Protein AF-A0A7S0AM62-F1 (afdb_monomer_lite)

pLDDT: mean 78.31, std 20.04, range [37.0, 98.38]

Radius of gyration: 27.44 Å; chains: 1; bounding box: 80×74×78 Å

Secondary structure (DSSP, 8-state):
-----------------------HHHHHHHHHHHHHHHHHHHHHHHTT-HHHHHHHHHHHHHHHHHHHHHHHHHHHH-TT-GGGSPPTT-EE--SS--SSPEEP-S--SS-HHHHHHHHHHHHHHHHHHHHHHHH---TT--S-----HHHHHHHHHHHHHHHHHHHHHHHHTSTT-GGGSPEETTEEPP-S-HHHHHHHHHHHHHHHHHHHHHHTTS--HHHHHHHHHHHHHHHHHHHHHHHHTT-------------------PPPP-------------SSHHHHHHHHHHHHHTS--

Sequence (301 aa):
GISAASPGSPFLGAMGEKPEASAIPANLMRTMPYTAYVAVGSYAVIFWSSGAAWLELGLLLGEVLNAGAKFVLKKLVGPKADLLRRPEGAADSGIYPQHYPRASTSSGMPSGHSQTSGFLATVLTCTMLRQQDGEVQWQGCSSGVGSCPETYAATIVPLCYIWLLAMLVMASRTRFAGFLAVRVDGRAVAHHTVLQVFAGAALGCQLGIASAKWYFGGKWLPWLGLASGTVALMALLSALEVRCRGYPVDSDGSSDRDLDSASDKSPPEAGGSAASTDVGASFGSEIELQTRRAWDANSLE

Foldseek 3Di:
DDDDDDDDDPDDPDPPVPLPPQPPLLLCLLQVLVVLLVVLVVCCVVVVDPVSVLLNVLSVVLVVVQVVLQVVLCVLQNPPQPQQAWPPPQFQCDNGGDSDTHRDPGTLAQPSLLLSLLLVLQLVLLVLVVCCVPPVVPPPPPDDDDPPVVVVCVNVVVSCVSVVSSVLSLCCQAPNNVSSFGDDPNDGHRNHYNVSSVLSNLLSNLSNQLSNCVVVVHDNVVSVVVSVVSSVVSSVVSNVSVVVVPPPPPPDDDDPPDPPDDPDDDDDDDDDDDDDDDPDDDPPVVVVVVVVVVVVVVVPD

Structure (mmCIF, N/CA/C/O backbone):
data_AF-A0A7S0AM62-F1
#
_entry.id   AF-A0A7S0AM62-F1
#
loop_
_atom_site.group_PDB
_atom_site.id
_atom_site.type_symbol
_atom_site.label_atom_id
_atom_site.label_alt_id
_atom_site.label_comp_id
_atom_site.label_asym_id
_atom_site.label_entity_id
_atom_site.label_seq_id
_atom_site.pdbx_PDB_ins_code
_atom_site.Cartn_x
_atom_site.Cartn_y
_atom_site.Cartn_z
_atom_site.occupancy
_atom_site.B_iso_or_equiv
_atom_site.auth_seq_id
_atom_site.auth_comp_id
_atom_site.auth_asym_id
_atom_site.auth_atom_id
_atom_site.pdbx_PDB_model_num
ATOM 1 N N . GLY A 1 1 ? 58.842 -39.577 -30.559 1.00 50.09 1 GLY A N 1
ATOM 2 C CA . GLY A 1 1 ? 57.607 -38.775 -30.603 1.00 50.09 1 GLY A CA 1
ATOM 3 C C . GLY A 1 1 ? 57.196 -38.494 -29.182 1.00 50.09 1 GLY A C 1
ATOM 4 O O . GLY A 1 1 ? 56.967 -39.442 -28.447 1.00 50.09 1 GLY A O 1
ATOM 5 N N . ILE A 1 2 ? 57.241 -37.229 -28.774 1.00 43.91 2 ILE A N 1
ATOM 6 C CA . ILE A 1 2 ? 56.997 -36.794 -27.396 1.00 43.91 2 ILE A CA 1
ATOM 7 C C . ILE A 1 2 ? 55.486 -36.631 -27.214 1.00 43.91 2 ILE A C 1
ATOM 9 O O . ILE A 1 2 ? 54.842 -35.926 -27.986 1.00 43.91 2 ILE A O 1
ATOM 13 N N . SER A 1 3 ? 54.939 -37.332 -26.222 1.00 50.12 3 SER A N 1
ATOM 14 C CA . SER A 1 3 ? 53.528 -37.296 -25.843 1.00 50.12 3 SER A CA 1
ATOM 15 C C . SER A 1 3 ? 53.196 -35.939 -25.218 1.00 50.12 3 SER A C 1
ATOM 17 O O . SER A 1 3 ? 53.758 -35.584 -24.183 1.00 50.12 3 SER A O 1
ATOM 19 N N . ALA A 1 4 ? 52.304 -35.175 -25.850 1.00 55.78 4 ALA A N 1
ATOM 20 C CA . ALA A 1 4 ? 51.843 -33.888 -25.343 1.00 55.78 4 ALA A CA 1
ATOM 21 C C . ALA A 1 4 ? 50.779 -34.107 -24.257 1.00 55.78 4 ALA A C 1
ATOM 23 O O . ALA A 1 4 ? 49.667 -34.555 -24.534 1.00 55.78 4 ALA A O 1
ATOM 24 N N . ALA A 1 5 ? 51.143 -33.803 -23.012 1.00 50.19 5 ALA A N 1
ATOM 25 C CA . ALA A 1 5 ? 50.216 -33.710 -21.893 1.00 50.19 5 ALA A CA 1
ATOM 26 C C . ALA A 1 5 ? 49.345 -32.451 -22.049 1.00 50.19 5 ALA A C 1
ATOM 28 O O . ALA A 1 5 ? 49.863 -31.356 -22.262 1.00 50.19 5 ALA A O 1
ATOM 29 N N . SER A 1 6 ? 48.026 -32.616 -21.934 1.00 54.19 6 SER A N 1
ATOM 30 C CA . SER A 1 6 ? 47.054 -31.522 -21.843 1.00 54.19 6 SER A CA 1
ATOM 31 C C . SER A 1 6 ? 47.119 -30.896 -20.442 1.00 54.19 6 SER A C 1
ATOM 33 O O . SER A 1 6 ? 46.869 -31.609 -19.466 1.00 54.19 6 SER A O 1
ATOM 35 N N . PRO A 1 7 ? 47.441 -29.597 -20.289 1.00 54.03 7 PRO A N 1
ATOM 36 C CA . PRO A 1 7 ? 47.365 -28.933 -19.002 1.00 54.03 7 PRO A CA 1
ATOM 37 C C . PRO A 1 7 ? 45.995 -28.267 -18.825 1.00 54.03 7 PRO A C 1
ATOM 39 O O . PRO A 1 7 ? 45.700 -27.243 -19.432 1.00 54.03 7 PRO A O 1
ATOM 42 N N . GLY A 1 8 ? 45.200 -28.872 -17.941 1.00 47.22 8 GLY A N 1
ATOM 43 C CA . GLY A 1 8 ? 44.464 -28.184 -16.878 1.00 47.22 8 GLY A CA 1
ATOM 44 C C . GLY A 1 8 ? 43.310 -27.270 -17.282 1.00 47.22 8 GLY A C 1
ATOM 45 O O . GLY A 1 8 ? 43.499 -26.081 -17.514 1.00 47.22 8 GLY A O 1
ATOM 46 N N . SER A 1 9 ? 42.081 -27.784 -17.184 1.00 49.38 9 SER A N 1
ATOM 47 C CA . SER A 1 9 ? 40.922 -26.926 -16.929 1.00 49.38 9 SER A CA 1
ATOM 48 C C . SER A 1 9 ? 40.995 -26.371 -15.498 1.00 49.38 9 SER A C 1
ATOM 50 O O . SER A 1 9 ? 40.985 -27.174 -14.559 1.00 49.38 9 SER A O 1
ATOM 52 N N . PRO A 1 10 ? 40.982 -25.048 -15.269 1.00 49.81 10 PRO A N 1
ATOM 53 C CA . PRO A 1 10 ? 40.654 -24.506 -13.964 1.00 49.81 10 PRO A CA 1
ATOM 54 C C . PRO A 1 10 ? 39.125 -24.425 -13.874 1.00 49.81 10 PRO A C 1
ATOM 56 O O . PRO A 1 10 ? 38.530 -23.363 -14.029 1.00 49.81 10 PRO A O 1
ATOM 59 N N . PHE A 1 11 ? 38.469 -25.569 -13.693 1.00 54.16 11 PHE A N 1
ATOM 60 C CA . PHE A 1 11 ? 37.059 -25.618 -13.313 1.00 54.16 11 PHE A CA 1
ATOM 61 C C . PHE A 1 11 ? 37.014 -26.011 -11.837 1.00 54.16 11 PHE A C 1
ATOM 63 O O . PHE A 1 11 ? 37.683 -26.967 -11.460 1.00 54.16 11 PHE A O 1
ATOM 70 N N . LEU A 1 12 ? 36.235 -25.272 -11.038 1.00 46.44 12 LEU A N 1
ATOM 71 C CA . LEU A 1 12 ? 36.129 -25.299 -9.564 1.00 46.44 12 LEU A CA 1
ATOM 72 C C . LEU A 1 12 ? 36.898 -24.188 -8.829 1.00 46.44 12 LEU A C 1
ATOM 74 O O . LEU A 1 12 ? 37.490 -24.397 -7.772 1.00 46.44 12 LEU A O 1
ATOM 78 N N . GLY A 1 13 ? 36.779 -22.954 -9.326 1.00 45.03 13 GLY A N 1
ATOM 79 C CA . GLY A 1 13 ? 36.691 -21.820 -8.409 1.00 45.03 13 GLY A CA 1
ATOM 80 C C . GLY A 1 13 ? 35.430 -21.996 -7.565 1.00 45.03 13 GLY A C 1
ATOM 81 O O . GLY A 1 13 ? 34.321 -21.963 -8.092 1.00 45.03 13 GLY A O 1
ATOM 82 N N . ALA A 1 14 ? 35.613 -22.267 -6.277 1.00 48.97 14 ALA A N 1
ATOM 83 C CA . ALA A 1 14 ? 34.552 -22.409 -5.297 1.00 48.97 14 ALA A CA 1
ATOM 84 C C . ALA A 1 14 ? 33.640 -21.168 -5.305 1.00 48.97 14 ALA A C 1
ATOM 86 O O . ALA A 1 14 ? 33.949 -20.160 -4.674 1.00 48.97 14 ALA A O 1
ATOM 87 N N . MET A 1 15 ? 32.491 -21.257 -5.982 1.00 43.00 15 MET A N 1
ATOM 88 C CA . MET A 1 15 ? 31.354 -20.361 -5.763 1.00 43.00 15 MET A CA 1
ATOM 89 C C . MET A 1 15 ? 30.676 -20.741 -4.445 1.00 43.00 15 MET A C 1
ATOM 91 O O . MET A 1 15 ? 29.525 -21.160 -4.396 1.00 43.00 15 MET A O 1
ATOM 95 N N . GLY A 1 16 ? 31.419 -20.602 -3.348 1.00 42.75 16 GLY A N 1
ATOM 96 C CA . GLY A 1 16 ? 30.830 -20.411 -2.034 1.00 42.75 16 GLY A CA 1
ATOM 97 C C . GLY A 1 16 ? 30.312 -18.982 -1.946 1.00 42.75 16 GLY A C 1
ATOM 98 O O . GLY A 1 16 ? 30.799 -18.209 -1.121 1.00 42.75 16 GLY A O 1
ATOM 99 N N . GLU A 1 17 ? 29.379 -18.603 -2.824 1.00 47.31 17 GLU A N 1
ATOM 100 C CA . GLU A 1 17 ? 28.569 -17.415 -2.593 1.00 47.31 17 GLU A CA 1
ATOM 101 C C . GLU A 1 17 ? 27.796 -17.694 -1.313 1.00 47.31 17 GLU A C 1
ATOM 103 O O . GLU A 1 17 ? 26.851 -18.485 -1.276 1.00 47.31 17 GLU A O 1
ATOM 108 N N . LYS A 1 18 ? 28.279 -17.104 -0.216 1.00 51.06 18 LYS A N 1
ATOM 109 C CA . LYS A 1 18 ? 27.512 -17.043 1.018 1.00 51.06 18 LYS A CA 1
ATOM 110 C C . LYS A 1 18 ? 26.157 -16.472 0.616 1.00 51.06 18 LYS A C 1
ATOM 112 O O . LYS A 1 18 ? 26.153 -15.379 0.048 1.00 51.06 18 LYS A O 1
ATOM 117 N N . PRO A 1 19 ? 25.039 -17.165 0.888 1.00 50.09 19 PRO A N 1
ATOM 118 C CA . PRO A 1 19 ? 23.743 -16.544 0.725 1.00 50.09 19 PRO A CA 1
ATOM 119 C C . PRO A 1 19 ? 23.787 -15.300 1.602 1.00 50.09 19 PRO A C 1
ATOM 121 O O . PRO A 1 19 ? 23.882 -15.405 2.828 1.00 50.09 19 PRO A O 1
ATOM 124 N N . GLU A 1 20 ? 23.839 -14.125 0.977 1.00 54.78 20 GLU A N 1
ATOM 125 C CA . GLU A 1 20 ? 23.710 -12.870 1.691 1.00 54.78 20 GLU A CA 1
ATOM 126 C C . GLU A 1 20 ? 22.279 -12.858 2.205 1.00 54.78 20 GLU A C 1
ATOM 128 O O . GLU A 1 20 ? 21.351 -12.425 1.525 1.00 54.78 20 GLU A O 1
ATOM 133 N N . ALA A 1 21 ? 22.089 -13.440 3.390 1.00 57.81 21 ALA A N 1
ATOM 134 C CA . ALA A 1 21 ? 20.849 -13.361 4.121 1.00 57.81 21 ALA A CA 1
ATOM 135 C C . ALA A 1 21 ? 20.524 -11.873 4.209 1.00 57.81 21 ALA A C 1
ATOM 137 O O . ALA A 1 21 ? 21.209 -11.110 4.897 1.00 57.81 21 ALA A O 1
ATOM 138 N N . SER A 1 22 ? 19.521 -11.450 3.443 1.00 62.22 22 SER A N 1
ATOM 139 C CA . SER A 1 22 ? 18.992 -10.101 3.521 1.00 62.22 22 SER A CA 1
ATOM 140 C C . SER A 1 22 ? 18.749 -9.792 4.992 1.00 62.22 22 SER A C 1
ATOM 142 O O . SER A 1 22 ? 18.186 -10.613 5.723 1.00 62.22 22 SER A O 1
ATOM 144 N N . ALA A 1 23 ? 19.237 -8.636 5.445 1.00 76.62 23 ALA A N 1
ATOM 145 C CA . ALA A 1 23 ? 19.170 -8.273 6.852 1.00 76.62 23 ALA A CA 1
ATOM 146 C C . ALA A 1 23 ? 17.723 -8.414 7.360 1.00 76.62 23 ALA A C 1
ATOM 148 O O . ALA A 1 23 ? 16.780 -8.047 6.655 1.00 76.62 23 ALA A O 1
ATOM 149 N N . ILE A 1 24 ? 17.546 -8.927 8.584 1.00 85.25 24 ILE A N 1
ATOM 150 C CA . ILE A 1 24 ? 16.229 -9.156 9.212 1.00 85.25 24 ILE A CA 1
ATOM 151 C C . ILE A 1 24 ? 15.257 -7.973 8.998 1.00 85.25 24 ILE A C 1
ATOM 153 O O . ILE A 1 24 ? 14.115 -8.226 8.607 1.00 85.25 24 ILE A O 1
ATOM 157 N N . PRO A 1 25 ? 15.675 -6.692 9.140 1.00 88.81 25 PRO A N 1
ATOM 158 C CA . PRO A 1 25 ? 14.794 -5.549 8.891 1.00 88.81 25 PRO A CA 1
ATOM 159 C C . PRO A 1 25 ? 14.234 -5.471 7.462 1.00 88.81 25 PRO A C 1
ATOM 161 O O . PRO A 1 25 ? 13.063 -5.142 7.282 1.00 88.81 25 PRO A O 1
ATOM 164 N N . ALA A 1 26 ? 15.036 -5.799 6.445 1.00 86.50 26 ALA A N 1
ATOM 165 C CA . ALA A 1 26 ? 14.605 -5.783 5.048 1.00 86.50 26 ALA A CA 1
ATOM 166 C C . ALA A 1 26 ? 13.556 -6.870 4.774 1.00 86.50 26 ALA A C 1
ATOM 168 O O . ALA A 1 26 ? 12.553 -6.616 4.105 1.00 86.50 26 ALA A O 1
ATOM 169 N N . ASN A 1 27 ? 13.751 -8.066 5.340 1.00 86.88 27 ASN A N 1
ATOM 170 C CA . ASN A 1 27 ? 12.771 -9.147 5.235 1.00 86.88 27 ASN A CA 1
ATOM 171 C C . ASN A 1 27 ? 11.468 -8.786 5.947 1.00 86.88 27 ASN A C 1
ATOM 173 O O . ASN A 1 27 ? 10.402 -8.963 5.364 1.00 86.88 27 ASN A O 1
ATOM 177 N N . LEU A 1 28 ? 11.555 -8.196 7.142 1.00 89.94 28 LEU A N 1
ATOM 178 C CA . LEU A 1 28 ? 10.386 -7.787 7.916 1.00 89.94 28 LEU A CA 1
ATOM 179 C C . LEU A 1 28 ? 9.550 -6.740 7.168 1.00 89.94 28 LEU A C 1
ATOM 181 O O . LEU A 1 28 ? 8.346 -6.926 7.008 1.00 89.94 28 LEU A O 1
ATOM 185 N N . MET A 1 29 ? 10.169 -5.676 6.641 1.00 92.19 29 MET A N 1
ATOM 186 C CA . MET A 1 29 ? 9.442 -4.654 5.867 1.00 92.19 29 MET A CA 1
ATOM 187 C C . MET A 1 29 ? 8.794 -5.227 4.606 1.00 92.19 29 MET A C 1
ATOM 189 O O . MET A 1 29 ? 7.703 -4.821 4.204 1.00 92.19 29 MET A O 1
ATOM 193 N N . ARG A 1 30 ? 9.463 -6.188 3.974 1.00 86.38 30 ARG A N 1
ATOM 194 C CA . ARG A 1 30 ? 8.991 -6.810 2.746 1.00 86.38 30 ARG A CA 1
ATOM 195 C C . ARG A 1 30 ? 7.799 -7.739 2.965 1.00 86.38 30 ARG A C 1
ATOM 197 O O . ARG A 1 30 ? 6.906 -7.759 2.114 1.00 86.38 30 ARG A O 1
ATOM 204 N N . THR A 1 31 ? 7.777 -8.492 4.060 1.00 90.81 31 THR A N 1
ATOM 205 C CA . THR A 1 31 ? 6.682 -9.420 4.373 1.00 90.81 31 THR A CA 1
ATOM 206 C C . THR A 1 31 ? 5.523 -8.743 5.094 1.00 90.81 31 THR A C 1
ATOM 208 O O . THR A 1 31 ? 4.423 -9.284 5.069 1.00 90.81 31 THR A O 1
ATOM 211 N N . MET A 1 32 ? 5.729 -7.562 5.690 1.00 92.44 32 MET A N 1
ATOM 212 C CA . MET A 1 32 ? 4.752 -6.910 6.571 1.00 92.44 32 MET A CA 1
ATOM 213 C C . MET A 1 32 ? 3.330 -6.800 5.992 1.00 92.44 32 MET A C 1
ATOM 215 O O . MET A 1 32 ? 2.404 -7.170 6.712 1.00 92.44 32 MET A O 1
ATOM 219 N N . PRO A 1 33 ? 3.100 -6.375 4.730 1.00 91.31 33 PRO A N 1
ATOM 220 C CA . PRO A 1 33 ? 1.740 -6.350 4.190 1.00 91.31 33 PRO A CA 1
ATOM 221 C C . PRO A 1 33 ? 1.074 -7.727 4.201 1.00 91.31 33 PRO A C 1
ATOM 223 O O . PRO A 1 33 ? -0.072 -7.837 4.605 1.00 91.31 33 PRO A O 1
ATOM 226 N N . TYR A 1 34 ? 1.809 -8.782 3.843 1.00 89.88 34 TYR A N 1
ATOM 227 C CA . TYR A 1 34 ? 1.321 -10.166 3.821 1.00 89.88 34 TYR A CA 1
ATOM 228 C C . TYR A 1 34 ? 1.075 -10.719 5.221 1.00 89.88 34 TYR A C 1
ATOM 230 O O . TYR A 1 34 ? 0.0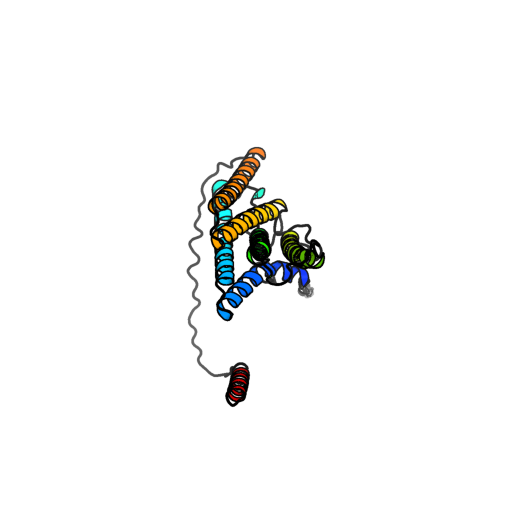77 -11.394 5.459 1.00 89.88 34 TYR A O 1
ATOM 238 N N . THR A 1 35 ? 1.948 -10.374 6.168 1.00 93.31 35 THR A N 1
ATOM 239 C CA . THR A 1 35 ? 1.729 -10.662 7.585 1.00 93.31 35 THR A CA 1
ATOM 240 C C . THR A 1 35 ? 0.439 -10.013 8.081 1.00 93.31 35 THR A C 1
ATOM 242 O O . THR A 1 35 ? -0.263 -10.633 8.871 1.00 93.31 35 THR A O 1
ATOM 245 N N . ALA A 1 36 ? 0.083 -8.820 7.590 1.00 93.88 36 ALA A N 1
ATOM 246 C CA . ALA A 1 36 ? -1.173 -8.174 7.952 1.00 93.88 36 ALA A CA 1
ATOM 247 C C . ALA A 1 36 ? -2.403 -8.959 7.463 1.00 93.88 36 ALA A C 1
ATOM 249 O O . ALA A 1 36 ? -3.291 -9.174 8.277 1.00 93.88 36 ALA A O 1
ATOM 250 N N . TYR A 1 37 ? -2.437 -9.454 6.216 1.00 93.88 37 TYR A N 1
ATOM 251 C CA . TYR A 1 37 ? -3.538 -10.319 5.738 1.00 93.88 37 TYR A CA 1
ATOM 252 C C . TYR A 1 37 ? -3.715 -11.547 6.642 1.00 93.88 37 TYR A C 1
ATOM 254 O O . TYR A 1 37 ? -4.783 -11.805 7.189 1.00 93.88 37 TYR A O 1
ATOM 262 N N . VAL A 1 38 ? -2.629 -12.289 6.879 1.00 96.00 38 VAL A N 1
ATOM 263 C CA . VAL A 1 38 ? -2.703 -13.515 7.687 1.00 96.00 38 VAL A CA 1
ATOM 264 C C . VAL A 1 38 ? -3.116 -13.200 9.126 1.00 96.00 38 VAL A C 1
ATOM 266 O O . VAL A 1 38 ? -3.949 -13.910 9.687 1.00 96.00 38 VAL A O 1
ATOM 269 N N . ALA A 1 39 ? -2.572 -12.139 9.726 1.00 96.50 39 ALA A N 1
ATOM 270 C CA . ALA A 1 39 ? -2.888 -11.755 11.097 1.00 96.50 39 ALA A CA 1
ATOM 271 C C . ALA A 1 39 ? -4.340 -11.280 11.248 1.00 96.50 39 ALA A C 1
ATOM 273 O O . ALA A 1 39 ? -5.025 -11.727 12.166 1.00 96.50 39 ALA A O 1
ATOM 274 N N . VAL A 1 40 ? -4.821 -10.412 10.353 1.00 96.81 40 VAL A N 1
ATOM 275 C CA . VAL A 1 40 ? -6.188 -9.874 10.397 1.00 96.81 40 VAL A CA 1
ATOM 276 C C . VAL A 1 40 ? -7.207 -10.979 10.125 1.00 96.81 40 VAL A C 1
ATOM 278 O O . VAL A 1 40 ? -8.145 -11.129 10.908 1.00 96.81 40 VAL A O 1
ATOM 281 N N . GLY A 1 41 ? -6.995 -11.805 9.097 1.00 97.25 41 GLY A N 1
ATOM 282 C CA . GLY A 1 41 ? -7.852 -12.953 8.804 1.00 97.25 41 GLY A CA 1
ATOM 283 C C . GLY A 1 41 ? -7.894 -13.973 9.946 1.00 97.25 41 GLY A C 1
ATOM 284 O O . GLY A 1 41 ? -8.974 -14.376 10.378 1.00 97.25 41 GLY A O 1
ATOM 285 N N . SER A 1 42 ? -6.735 -14.337 10.508 1.00 97.81 42 SER A N 1
ATOM 286 C CA . SER A 1 42 ? -6.677 -15.260 11.653 1.00 97.81 42 SER A CA 1
ATOM 287 C C . SER A 1 42 ? -7.387 -14.682 12.876 1.00 97.81 42 SER A C 1
ATOM 289 O O . SER A 1 42 ? -8.152 -15.385 13.532 1.00 97.81 42 SER A O 1
ATOM 291 N N . TYR A 1 43 ? -7.187 -13.392 13.162 1.00 97.50 43 TYR A N 1
ATOM 292 C CA . TYR A 1 43 ? -7.862 -12.708 14.262 1.00 97.50 43 TYR A CA 1
ATOM 293 C C . TYR A 1 43 ? -9.384 -12.684 14.068 1.00 97.50 43 TYR A C 1
ATOM 295 O O . TYR A 1 43 ? -10.130 -12.953 15.009 1.00 97.50 43 TYR A O 1
ATOM 303 N N . ALA A 1 44 ? -9.856 -12.411 12.848 1.00 97.56 44 ALA A N 1
ATOM 304 C CA . ALA A 1 44 ? -11.277 -12.412 12.519 1.00 97.56 44 ALA A CA 1
ATOM 305 C C . ALA A 1 44 ? -11.936 -13.769 12.799 1.00 97.56 44 ALA A C 1
ATOM 307 O O . ALA A 1 44 ? -13.020 -13.805 13.377 1.00 97.56 44 ALA A O 1
ATOM 308 N N . VAL A 1 45 ? -11.269 -14.869 12.434 1.00 97.81 45 VAL A N 1
ATOM 309 C CA . VAL A 1 45 ? -11.779 -16.233 12.633 1.00 97.81 45 VAL A CA 1
ATOM 310 C C . VAL A 1 45 ? -11.713 -16.651 14.102 1.00 97.81 45 VAL A C 1
ATOM 312 O O . VAL A 1 45 ? -12.716 -17.107 14.644 1.00 97.81 45 VAL A O 1
ATOM 315 N N . ILE A 1 46 ? -10.561 -16.475 14.759 1.00 98.06 46 ILE A N 1
ATOM 316 C CA . ILE A 1 46 ? -10.336 -16.945 16.138 1.00 98.06 46 ILE A CA 1
ATOM 317 C C . ILE A 1 46 ? -11.226 -16.196 17.135 1.00 98.06 46 ILE A C 1
ATOM 319 O O . ILE A 1 46 ? -11.796 -16.814 18.030 1.00 98.06 46 ILE A O 1
ATOM 323 N N . PHE A 1 47 ? -11.361 -14.876 16.981 1.00 97.50 47 PHE A N 1
ATOM 324 C CA . PHE A 1 47 ? -12.110 -14.029 17.916 1.00 97.50 47 PHE A CA 1
ATOM 325 C C . PHE A 1 47 ? -13.507 -13.651 17.415 1.00 97.50 47 PHE A C 1
ATOM 327 O O . PHE A 1 47 ? -14.165 -12.816 18.032 1.00 97.50 47 PHE A O 1
ATOM 334 N N . TRP A 1 48 ? -13.952 -14.223 16.290 1.00 96.81 48 TRP A N 1
ATOM 335 C CA . TRP A 1 48 ? -15.240 -13.911 15.660 1.00 96.81 48 TRP A CA 1
ATOM 336 C C . TRP A 1 48 ? -15.472 -12.396 15.478 1.00 96.81 48 TRP A C 1
ATOM 338 O O . TRP A 1 48 ? -16.550 -11.852 15.729 1.00 96.81 48 TRP A O 1
ATOM 348 N N . SER A 1 49 ? -14.422 -11.675 15.077 1.00 97.12 49 SER A N 1
ATOM 349 C CA . SER A 1 49 ? -14.444 -10.213 15.006 1.00 97.12 49 SER A CA 1
ATOM 350 C C . SER A 1 49 ? -14.940 -9.732 13.643 1.00 97.12 49 SER A C 1
ATOM 352 O O . SER A 1 49 ? -14.227 -9.810 12.641 1.00 97.12 49 SER A O 1
ATOM 354 N N . SER A 1 50 ? -16.149 -9.164 13.608 1.00 95.94 50 SER A N 1
ATOM 355 C CA . SER A 1 50 ? -16.734 -8.568 12.397 1.00 95.94 50 SER A CA 1
ATOM 356 C C . SER A 1 50 ? -15.910 -7.395 11.852 1.00 95.94 50 SER A C 1
ATOM 358 O O . SER A 1 50 ? -15.766 -7.256 10.639 1.00 95.94 50 SER A O 1
ATOM 360 N N . GLY A 1 51 ? -15.316 -6.583 12.732 1.00 95.44 51 GLY A N 1
ATOM 361 C CA . GLY A 1 51 ? -14.433 -5.482 12.342 1.00 95.44 51 GLY A CA 1
ATOM 362 C C . GLY A 1 51 ? -13.138 -5.967 11.685 1.00 95.44 51 GLY A C 1
ATOM 363 O O . GLY A 1 51 ? -12.706 -5.402 10.681 1.00 95.44 51 GLY A O 1
ATOM 364 N N . ALA A 1 52 ? -12.544 -7.050 12.194 1.00 97.12 52 ALA A N 1
ATOM 365 C CA . ALA A 1 52 ? -11.378 -7.659 11.560 1.00 97.12 52 ALA A CA 1
ATOM 366 C C . ALA A 1 52 ? -11.742 -8.344 10.233 1.00 97.12 52 ALA A C 1
ATOM 368 O O . ALA A 1 52 ? -11.023 -8.174 9.254 1.00 97.12 52 ALA A O 1
ATOM 369 N N . ALA A 1 53 ? 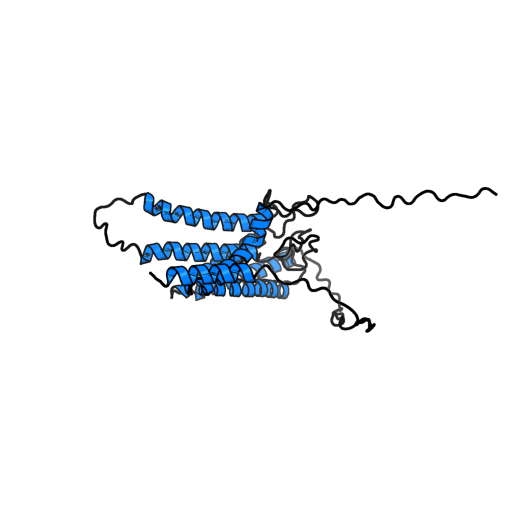-12.887 -9.033 10.157 1.00 97.62 53 ALA A N 1
ATOM 370 C CA . ALA A 1 53 ? -13.379 -9.620 8.907 1.00 97.62 53 ALA A CA 1
ATOM 371 C C . ALA A 1 53 ? -13.610 -8.550 7.826 1.00 97.62 53 ALA A C 1
ATOM 373 O O . ALA A 1 53 ? -13.289 -8.752 6.655 1.00 97.62 53 ALA A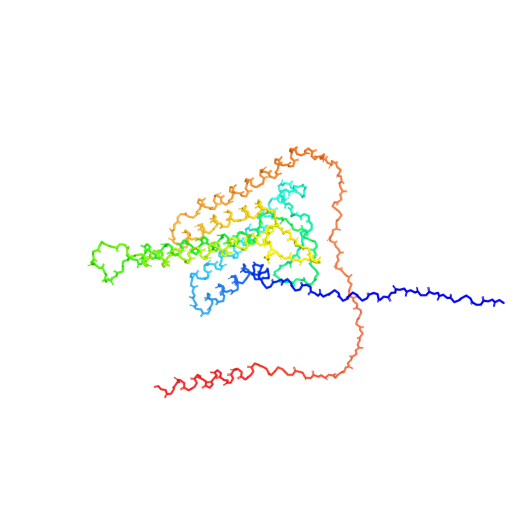 O 1
ATOM 374 N N . TRP A 1 54 ? -14.118 -7.382 8.224 1.00 97.44 54 TRP A N 1
ATOM 375 C CA . TRP A 1 54 ? -14.254 -6.233 7.337 1.00 97.44 54 TRP A CA 1
ATOM 376 C C . TRP A 1 54 ? -12.907 -5.712 6.835 1.00 97.44 54 TRP A C 1
ATOM 378 O O . TRP A 1 54 ? -12.744 -5.434 5.644 1.00 97.44 54 TRP A O 1
ATOM 388 N N . LEU A 1 55 ? -11.937 -5.571 7.741 1.00 97.69 55 LEU A N 1
ATOM 389 C CA . LEU A 1 55 ? -10.592 -5.140 7.385 1.00 97.69 55 LEU A CA 1
ATOM 390 C C . LEU A 1 55 ? -9.938 -6.127 6.407 1.00 97.69 55 LEU A C 1
ATOM 392 O O . LEU A 1 55 ? -9.358 -5.682 5.418 1.00 97.69 55 LEU A O 1
ATOM 396 N N . GLU A 1 56 ? -10.100 -7.434 6.631 1.00 97.88 56 GLU A N 1
ATOM 397 C CA . GLU A 1 56 ? -9.620 -8.492 5.733 1.00 97.88 56 GLU A CA 1
ATOM 398 C C . GLU A 1 56 ? -10.266 -8.400 4.348 1.00 97.88 56 GLU A C 1
ATOM 400 O O . GLU A 1 56 ? -9.571 -8.397 3.332 1.00 97.88 56 GLU A O 1
ATOM 405 N N . LEU A 1 57 ? -11.590 -8.232 4.279 1.00 97.56 57 LEU A N 1
ATOM 406 C CA . LEU A 1 57 ? -12.285 -8.024 3.008 1.00 97.56 57 LEU A CA 1
ATOM 407 C C . LEU A 1 57 ? -11.730 -6.801 2.263 1.00 97.56 57 LEU A C 1
ATOM 409 O O . LEU A 1 57 ? -11.473 -6.864 1.061 1.00 97.56 57 LEU A O 1
ATOM 413 N N . GLY A 1 58 ? -11.520 -5.691 2.972 1.00 97.25 58 GLY A N 1
ATOM 414 C CA . GLY A 1 58 ? -10.943 -4.478 2.400 1.00 97.25 58 GLY A CA 1
ATOM 415 C C . GLY A 1 58 ? -9.517 -4.678 1.878 1.00 97.25 58 GLY A C 1
ATOM 416 O O . GLY A 1 58 ? -9.187 -4.170 0.805 1.00 97.25 58 GLY A O 1
ATOM 417 N N . LEU A 1 59 ? -8.697 -5.453 2.590 1.00 97.00 59 LEU A N 1
ATOM 418 C CA . LEU A 1 59 ? -7.356 -5.843 2.162 1.00 97.00 59 LEU A CA 1
ATOM 419 C C . LEU A 1 59 ? -7.399 -6.662 0.862 1.00 97.00 59 LEU A C 1
ATOM 421 O O . LEU A 1 59 ? -6.733 -6.301 -0.110 1.00 97.00 59 LEU A O 1
ATOM 425 N N . LEU A 1 60 ? -8.228 -7.709 0.805 1.00 97.31 60 LEU A N 1
ATOM 426 C CA . LEU A 1 60 ? -8.376 -8.571 -0.376 1.00 97.31 60 LEU A CA 1
ATOM 427 C C . LEU A 1 60 ? -8.886 -7.794 -1.597 1.00 97.31 60 LEU A C 1
ATOM 429 O O . LEU A 1 60 ? -8.337 -7.919 -2.694 1.00 97.31 60 LEU A O 1
ATOM 433 N N . LEU A 1 61 ? -9.898 -6.941 -1.414 1.00 96.25 61 LEU A N 1
ATOM 434 C CA . LEU A 1 61 ? -10.385 -6.057 -2.475 1.00 96.25 61 LEU A CA 1
ATOM 435 C C . LEU A 1 61 ? -9.305 -5.063 -2.919 1.00 96.25 61 LEU A C 1
ATOM 437 O O . LEU A 1 61 ? -9.190 -4.776 -4.109 1.00 96.25 61 LEU A O 1
ATOM 441 N N . GLY A 1 62 ? -8.487 -4.564 -1.990 1.00 95.38 62 GLY A N 1
ATOM 442 C CA . GLY A 1 62 ? -7.342 -3.709 -2.288 1.00 95.38 62 GLY A CA 1
ATOM 443 C C . GLY A 1 62 ? -6.346 -4.366 -3.247 1.00 95.38 62 GLY A C 1
ATOM 444 O O . GLY A 1 62 ? -5.913 -3.716 -4.202 1.00 95.38 62 GLY A O 1
ATOM 445 N N . GLU A 1 63 ? -6.029 -5.646 -3.049 1.00 94.88 63 GLU A N 1
ATOM 446 C CA . GLU A 1 63 ? -5.149 -6.414 -3.942 1.00 94.88 63 GLU A CA 1
ATOM 447 C C . GLU A 1 63 ? -5.750 -6.541 -5.350 1.00 94.88 63 GLU A C 1
ATOM 449 O O . GLU A 1 63 ? -5.090 -6.230 -6.346 1.00 94.88 63 GLU A O 1
ATOM 454 N N . VAL A 1 64 ? -7.035 -6.905 -5.439 1.00 96.12 64 VAL A N 1
ATOM 455 C CA . VAL A 1 64 ? -7.762 -7.008 -6.717 1.00 96.12 64 VAL A CA 1
ATOM 456 C C . VAL A 1 64 ? -7.775 -5.664 -7.448 1.00 96.12 64 VAL A C 1
ATOM 458 O O . VAL A 1 64 ? -7.496 -5.603 -8.646 1.00 96.12 64 VAL A O 1
ATOM 461 N N . LEU A 1 65 ? -8.035 -4.567 -6.733 1.00 95.81 65 LEU A N 1
ATOM 462 C CA . LEU A 1 65 ? -8.021 -3.216 -7.294 1.00 95.81 65 LEU A CA 1
ATOM 463 C C . LEU A 1 65 ? -6.614 -2.783 -7.726 1.00 95.81 65 LEU A C 1
ATOM 465 O O . LEU A 1 65 ? -6.480 -2.128 -8.759 1.00 95.81 65 LEU A O 1
ATOM 469 N N . ASN A 1 66 ? -5.560 -3.166 -6.997 1.00 95.88 66 ASN A N 1
ATOM 470 C CA . ASN A 1 66 ? -4.176 -2.894 -7.394 1.00 95.88 66 ASN A CA 1
ATOM 471 C C . ASN A 1 66 ? -3.824 -3.613 -8.704 1.00 95.88 66 ASN A C 1
ATOM 473 O O . ASN A 1 66 ? -3.283 -2.999 -9.630 1.00 95.88 66 ASN A O 1
ATOM 477 N N . ALA A 1 67 ? -4.158 -4.903 -8.795 1.00 94.75 67 ALA A N 1
ATOM 478 C CA . ALA A 1 67 ? -3.958 -5.710 -9.992 1.00 94.75 67 ALA A CA 1
ATOM 479 C C . ALA A 1 67 ? -4.758 -5.152 -11.180 1.00 94.75 67 ALA A C 1
ATOM 481 O O . ALA A 1 67 ? -4.206 -4.974 -12.269 1.00 94.75 67 ALA A O 1
ATOM 482 N N . GLY A 1 68 ? -6.023 -4.788 -10.950 1.00 95.25 68 GLY A N 1
ATOM 483 C CA . GLY A 1 68 ? -6.884 -4.136 -11.933 1.00 95.25 68 GLY A CA 1
ATOM 484 C C . GLY A 1 68 ? -6.317 -2.801 -12.419 1.00 95.25 68 GLY A C 1
ATOM 485 O O . GLY A 1 68 ? -6.231 -2.577 -13.624 1.00 95.25 68 GLY A O 1
ATOM 486 N N . ALA A 1 69 ? -5.843 -1.940 -11.514 1.00 95.00 69 ALA A N 1
ATOM 487 C CA . ALA A 1 69 ? -5.230 -0.660 -11.870 1.00 95.00 69 ALA A CA 1
ATOM 488 C C . ALA A 1 69 ? -3.977 -0.850 -12.737 1.00 95.00 69 ALA A C 1
ATOM 490 O O . ALA A 1 69 ? -3.853 -0.209 -13.781 1.00 95.00 69 ALA A O 1
ATOM 491 N N . LYS A 1 70 ? -3.080 -1.775 -12.369 1.00 94.06 70 LYS A N 1
ATOM 492 C CA . LYS A 1 70 ? -1.903 -2.129 -13.184 1.00 94.06 70 LYS A CA 1
ATOM 493 C C . LYS A 1 70 ? -2.299 -2.624 -14.571 1.00 94.06 70 LYS A C 1
ATOM 495 O O . LYS A 1 70 ? -1.679 -2.239 -15.562 1.00 94.06 70 LYS A O 1
ATOM 500 N N . PHE A 1 71 ? -3.321 -3.475 -14.646 1.00 93.62 71 PHE A N 1
ATOM 501 C CA . PHE A 1 71 ? -3.829 -4.001 -15.908 1.00 93.62 71 PHE A CA 1
ATOM 502 C C . PHE A 1 71 ? -4.370 -2.883 -16.805 1.00 93.62 71 PHE A C 1
ATOM 504 O O . PHE A 1 71 ? -3.957 -2.776 -17.960 1.00 93.62 71 PHE A O 1
ATOM 511 N N . VAL A 1 72 ? -5.225 -2.012 -16.263 1.00 93.19 72 VAL A N 1
ATOM 512 C CA . VAL A 1 72 ? -5.798 -0.867 -16.983 1.00 93.19 72 VAL A CA 1
ATOM 513 C C . VAL A 1 72 ? -4.700 0.081 -17.462 1.00 93.19 72 VAL A C 1
ATOM 515 O O . VAL A 1 72 ? -4.663 0.415 -18.643 1.00 93.19 72 VAL A O 1
ATOM 518 N N . LEU A 1 73 ? -3.753 0.458 -16.597 1.00 93.25 73 LEU A N 1
ATOM 519 C CA . LEU A 1 73 ? -2.637 1.337 -16.964 1.00 93.25 73 LEU A CA 1
ATOM 520 C C . LEU A 1 73 ? -1.786 0.739 -18.090 1.00 93.25 73 LEU A C 1
ATOM 522 O O . LEU A 1 73 ? -1.484 1.423 -19.070 1.00 93.25 73 LEU A O 1
ATOM 526 N N . LYS A 1 74 ? -1.454 -0.555 -17.996 1.00 91.00 74 LYS A N 1
ATOM 527 C CA . LYS A 1 74 ? -0.693 -1.263 -19.033 1.00 91.00 74 LYS A CA 1
ATOM 528 C C . LYS A 1 74 ? -1.451 -1.310 -20.361 1.00 91.00 74 LYS A C 1
ATOM 530 O O . LYS A 1 74 ? -0.827 -1.163 -21.409 1.00 91.00 74 LYS A O 1
ATOM 535 N N . LYS A 1 75 ? -2.771 -1.518 -20.329 1.00 91.81 75 LYS A N 1
ATOM 536 C CA . LYS A 1 75 ? -3.620 -1.567 -21.528 1.00 91.81 75 LYS A CA 1
ATOM 537 C C . LYS A 1 75 ? -3.791 -0.199 -22.187 1.00 91.81 75 LYS A C 1
ATOM 539 O O . LYS A 1 75 ? -3.760 -0.137 -23.408 1.00 91.81 75 LYS A O 1
ATOM 544 N N . LEU A 1 76 ? -3.949 0.870 -21.408 1.00 90.88 76 LEU A N 1
ATOM 545 C CA . LEU A 1 76 ? -4.195 2.215 -21.938 1.00 90.88 76 LEU A CA 1
ATOM 546 C C . LEU A 1 76 ? -2.942 2.876 -22.519 1.00 90.88 76 LEU A C 1
ATOM 548 O O . LEU A 1 76 ? -3.027 3.551 -23.538 1.00 90.88 76 LEU A O 1
ATOM 552 N N . VAL A 1 77 ? -1.793 2.714 -21.862 1.00 89.38 77 VAL A N 1
ATOM 553 C CA . VAL A 1 77 ? -0.571 3.458 -22.215 1.00 89.38 77 VAL A CA 1
ATOM 554 C C . VAL A 1 77 ? 0.421 2.589 -22.995 1.00 89.38 77 VAL A C 1
ATOM 556 O O . VAL A 1 77 ? 1.250 3.088 -23.753 1.00 89.38 77 VAL A O 1
ATOM 559 N N . GLY A 1 78 ? 0.324 1.270 -22.839 1.00 83.19 78 GLY A N 1
ATOM 560 C CA . GLY A 1 78 ? 1.239 0.314 -23.441 1.00 83.19 78 GLY A CA 1
ATOM 561 C C . GLY A 1 78 ? 2.509 0.076 -22.611 1.00 83.19 78 GLY A C 1
ATOM 562 O O . GLY A 1 78 ? 2.820 0.801 -21.663 1.00 83.19 78 GLY A O 1
ATOM 563 N N . PRO A 1 79 ? 3.287 -0.964 -22.958 1.00 79.38 79 PRO A N 1
ATOM 564 C CA . PRO A 1 79 ? 4.461 -1.393 -22.195 1.00 79.38 79 PRO A CA 1
ATOM 565 C C . PRO A 1 79 ? 5.678 -0.469 -22.349 1.00 79.38 79 PRO A C 1
ATOM 567 O O . PRO A 1 79 ? 6.695 -0.714 -21.700 1.00 79.38 79 PRO A O 1
ATOM 570 N N . LYS A 1 80 ? 5.610 0.547 -23.223 1.00 78.69 80 LYS A N 1
ATOM 571 C CA . LYS A 1 80 ? 6.704 1.493 -23.506 1.00 78.69 80 LYS A CA 1
ATOM 572 C C . LYS A 1 80 ? 6.774 2.666 -22.509 1.00 78.69 80 LYS A C 1
ATOM 574 O O . LYS A 1 80 ? 7.769 3.374 -22.520 1.00 78.69 80 LYS A O 1
ATOM 579 N N . ALA A 1 81 ? 5.770 2.865 -21.650 1.00 86.19 81 ALA A N 1
ATOM 580 C CA . ALA A 1 81 ? 5.783 3.948 -20.664 1.00 86.19 81 ALA A CA 1
ATOM 581 C C . ALA A 1 81 ? 6.747 3.663 -19.506 1.00 86.19 81 ALA A C 1
ATOM 583 O O . ALA A 1 81 ? 6.542 2.719 -18.737 1.00 86.19 81 ALA A O 1
ATOM 584 N N . ASP A 1 82 ? 7.762 4.508 -19.348 1.00 87.31 82 ASP A N 1
ATOM 585 C CA . ASP A 1 82 ? 8.782 4.346 -18.313 1.00 87.31 82 ASP A CA 1
ATOM 586 C C . ASP A 1 82 ? 8.231 4.626 -16.912 1.00 87.31 82 ASP A C 1
ATOM 588 O O . ASP A 1 82 ? 8.603 3.935 -15.965 1.00 87.31 82 ASP A O 1
ATOM 592 N N . LEU A 1 83 ? 7.260 5.535 -16.770 1.00 88.62 83 LEU A N 1
ATOM 593 C CA . LEU A 1 83 ? 6.546 5.758 -15.508 1.00 88.62 83 LEU A CA 1
ATOM 594 C C . LEU A 1 83 ? 5.875 4.481 -14.969 1.00 88.62 83 LEU A C 1
ATOM 596 O O . LEU A 1 83 ? 5.825 4.265 -13.752 1.00 88.62 83 LEU A O 1
ATOM 600 N N . LEU A 1 84 ? 5.401 3.604 -15.860 1.00 88.44 84 LEU A N 1
ATOM 601 C CA . LEU A 1 84 ? 4.762 2.336 -15.497 1.00 88.44 84 LEU A CA 1
ATOM 602 C C . LEU A 1 84 ? 5.763 1.195 -15.274 1.00 88.44 84 LEU A C 1
ATOM 604 O O . LEU A 1 84 ? 5.391 0.157 -14.708 1.00 88.44 84 LEU A O 1
ATOM 608 N N . ARG A 1 85 ? 7.011 1.351 -15.725 1.00 89.56 85 ARG A N 1
ATOM 609 C CA . ARG A 1 85 ? 8.070 0.344 -15.602 1.00 89.56 85 ARG A CA 1
ATOM 610 C C . ARG A 1 85 ? 8.736 0.424 -14.239 1.00 89.56 85 ARG A C 1
ATOM 612 O O . ARG A 1 85 ? 8.864 1.486 -13.634 1.00 89.56 85 ARG A O 1
ATOM 619 N N . ARG A 1 86 ? 9.153 -0.727 -13.722 1.00 89.69 86 ARG A N 1
ATOM 620 C CA . ARG A 1 86 ? 9.995 -0.751 -12.522 1.00 89.69 86 ARG A CA 1
ATOM 621 C C . ARG A 1 86 ? 11.387 -0.181 -12.846 1.00 89.69 86 ARG A C 1
ATOM 623 O O . ARG A 1 86 ? 11.772 -0.196 -14.015 1.00 89.69 86 ARG A O 1
ATOM 630 N N . PRO A 1 87 ? 12.140 0.301 -11.839 1.00 89.25 87 PRO A N 1
ATOM 631 C CA . PRO A 1 87 ? 13.539 0.677 -12.025 1.00 89.25 87 PRO A CA 1
ATOM 632 C C . PRO A 1 87 ? 14.360 -0.455 -12.656 1.00 89.25 87 PRO A C 1
ATOM 634 O O . PRO A 1 87 ? 14.072 -1.634 -12.439 1.00 89.25 87 PRO A O 1
ATOM 637 N N . GLU A 1 88 ? 15.404 -0.105 -13.404 1.00 86.88 88 GLU A N 1
ATOM 638 C CA . GLU A 1 88 ? 16.340 -1.093 -13.944 1.00 86.88 88 GLU A CA 1
ATOM 639 C C . GLU A 1 88 ? 16.960 -1.937 -12.822 1.00 86.88 88 GLU A C 1
ATOM 641 O O . GLU A 1 88 ? 17.287 -1.435 -11.745 1.00 86.88 88 GLU A O 1
ATOM 646 N N . GLY A 1 89 ? 17.079 -3.244 -13.061 1.00 83.06 89 GLY A N 1
ATOM 647 C CA . GLY A 1 89 ? 17.550 -4.196 -12.052 1.00 83.06 89 GLY A CA 1
ATOM 648 C C . GLY A 1 89 ? 16.516 -4.558 -10.981 1.00 83.06 89 GLY A C 1
ATOM 649 O O . GLY A 1 89 ? 16.842 -5.317 -10.071 1.00 83.06 89 GLY A O 1
ATOM 650 N N . ALA A 1 90 ? 15.270 -4.073 -11.072 1.00 84.50 90 ALA A N 1
ATOM 651 C CA . ALA A 1 90 ? 14.207 -4.489 -10.166 1.00 84.50 90 ALA A CA 1
ATOM 652 C C . ALA A 1 90 ? 13.947 -5.999 -10.279 1.00 84.50 90 ALA A C 1
ATOM 654 O O . ALA A 1 90 ? 13.360 -6.493 -11.246 1.00 84.50 90 ALA A O 1
ATOM 655 N N . ALA A 1 91 ? 14.335 -6.726 -9.239 1.00 79.94 91 ALA A N 1
ATOM 656 C CA . ALA A 1 91 ? 14.059 -8.144 -9.130 1.00 79.94 91 ALA A CA 1
ATOM 657 C C . ALA A 1 91 ? 12.620 -8.368 -8.635 1.00 79.94 91 ALA A C 1
ATOM 659 O O . ALA A 1 91 ? 12.112 -7.635 -7.771 1.00 79.94 91 ALA A O 1
ATOM 660 N N . ASP A 1 92 ? 11.944 -9.368 -9.193 1.00 74.69 92 ASP A N 1
ATOM 661 C CA . ASP A 1 92 ? 10.778 -9.969 -8.577 1.00 74.69 92 ASP A CA 1
ATOM 662 C C . ASP A 1 92 ? 11.251 -10.759 -7.373 1.00 74.69 92 ASP A C 1
ATOM 664 O O . ASP A 1 92 ? 11.701 -11.900 -7.449 1.00 74.69 92 ASP A O 1
ATOM 668 N N . SER A 1 93 ? 11.220 -10.075 -6.244 1.00 64.94 93 SER A N 1
ATOM 669 C CA . SER A 1 93 ? 11.603 -10.696 -5.008 1.00 64.94 93 SER A CA 1
ATOM 670 C C . SER A 1 93 ? 10.484 -11.618 -4.509 1.00 64.94 93 SER A C 1
ATOM 672 O O . SER A 1 93 ? 10.789 -12.584 -3.823 1.00 64.94 93 SER A O 1
ATOM 674 N N . GLY A 1 94 ? 9.224 -11.440 -4.927 1.00 66.12 94 GLY A N 1
ATOM 675 C CA . GLY A 1 94 ? 8.076 -12.184 -4.404 1.00 66.12 94 GLY A CA 1
ATOM 676 C C . GLY A 1 94 ? 7.735 -11.824 -2.950 1.00 66.12 94 GLY A C 1
ATOM 677 O O . GLY A 1 94 ? 8.275 -10.873 -2.371 1.00 66.12 94 GLY A O 1
ATOM 678 N N . ILE A 1 95 ? 6.840 -12.601 -2.335 1.00 69.69 95 ILE A N 1
ATOM 679 C CA . ILE A 1 95 ? 6.432 -12.443 -0.925 1.00 69.69 95 ILE A CA 1
ATOM 680 C C . ILE A 1 95 ? 7.574 -12.849 0.013 1.00 69.69 95 ILE A C 1
ATOM 682 O O . ILE A 1 95 ? 7.989 -12.068 0.867 1.00 69.69 95 ILE A O 1
ATOM 686 N N . TYR A 1 96 ? 8.130 -14.038 -0.215 1.00 69.50 96 TYR A N 1
ATOM 687 C CA . TYR A 1 96 ? 9.197 -14.625 0.593 1.00 69.50 96 TYR A CA 1
ATOM 688 C C . TYR A 1 96 ? 10.561 -14.470 -0.072 1.00 69.50 96 TYR A C 1
ATOM 690 O O . TYR A 1 96 ? 10.625 -14.475 -1.305 1.00 69.50 96 TYR A O 1
ATOM 698 N N . PRO A 1 97 ? 11.653 -14.329 0.705 1.00 64.06 97 PRO A N 1
ATOM 699 C CA . PRO A 1 97 ? 13.006 -14.293 0.164 1.00 64.06 97 PRO A CA 1
ATOM 700 C C . PRO A 1 97 ? 13.225 -15.448 -0.816 1.00 64.06 97 PRO A C 1
ATOM 702 O O . PRO A 1 97 ? 13.155 -16.612 -0.439 1.00 64.06 97 PRO A O 1
ATOM 705 N N . GLN A 1 98 ? 13.434 -15.118 -2.090 1.00 68.06 98 GLN A N 1
ATOM 706 C CA . GLN A 1 98 ? 13.831 -16.094 -3.094 1.00 68.06 98 GLN A CA 1
ATOM 707 C C . GLN A 1 98 ? 15.355 -16.119 -3.139 1.00 68.06 98 GLN A C 1
ATOM 709 O O . GLN A 1 98 ? 15.974 -15.057 -3.171 1.00 68.06 98 GLN A O 1
ATOM 714 N N . HIS A 1 99 ? 15.943 -17.316 -3.169 1.00 64.12 99 HIS A N 1
ATOM 715 C CA . HIS A 1 99 ? 17.393 -17.481 -3.312 1.00 64.12 99 HIS A CA 1
ATOM 716 C C . HIS A 1 99 ? 17.924 -16.906 -4.636 1.00 64.12 99 HIS A C 1
ATOM 718 O O . HIS A 1 99 ? 19.059 -16.452 -4.676 1.00 64.12 99 HIS A O 1
ATOM 724 N N . TYR A 1 100 ? 17.092 -16.873 -5.685 1.00 68.81 100 TYR A N 1
ATOM 725 C CA . TYR A 1 100 ? 17.440 -16.344 -7.007 1.00 68.81 100 TYR A CA 1
ATOM 726 C C . TYR A 1 100 ? 16.262 -15.542 -7.578 1.00 68.81 100 TYR A C 1
ATOM 728 O O . TYR A 1 100 ? 15.443 -16.094 -8.321 1.00 68.81 100 TYR A O 1
ATOM 736 N N . PRO A 1 101 ? 16.105 -14.265 -7.190 1.00 72.06 101 PRO A N 1
ATOM 737 C CA . PRO A 1 101 ? 14.963 -13.474 -7.618 1.00 72.06 101 PRO A CA 1
ATOM 738 C C . PRO A 1 101 ? 15.069 -13.183 -9.121 1.00 72.06 101 PRO A C 1
ATOM 740 O O . PRO A 1 101 ? 16.089 -12.704 -9.617 1.00 72.06 101 PRO A O 1
ATOM 743 N N . ARG A 1 102 ? 14.008 -13.494 -9.871 1.00 78.62 102 ARG A N 1
ATOM 744 C CA . ARG A 1 102 ? 13.965 -13.276 -11.328 1.00 78.62 102 ARG A CA 1
ATOM 745 C C . ARG A 1 102 ? 13.830 -11.789 -11.642 1.00 78.62 102 ARG A C 1
ATOM 747 O O . ARG A 1 102 ? 13.342 -11.026 -10.817 1.00 78.62 102 ARG A O 1
ATOM 754 N N . ALA A 1 103 ? 14.200 -11.351 -12.844 1.00 78.12 103 ALA A N 1
ATOM 755 C CA . ALA A 1 103 ? 13.894 -9.986 -13.276 1.00 78.12 103 ALA A CA 1
ATOM 756 C C . ALA A 1 103 ? 12.369 -9.763 -13.284 1.00 78.12 103 ALA A C 1
ATOM 758 O O . ALA A 1 103 ? 11.617 -10.592 -13.801 1.00 78.12 103 ALA A O 1
ATOM 759 N N . SER A 1 104 ? 11.894 -8.655 -12.710 1.00 77.06 104 SER A N 1
ATOM 760 C CA . SER A 1 104 ? 10.456 -8.394 -12.661 1.00 77.06 104 SER A CA 1
ATOM 761 C C . SER A 1 104 ? 9.914 -7.978 -14.025 1.00 77.06 104 SER A C 1
ATOM 763 O O . SER A 1 104 ? 10.264 -6.921 -14.542 1.00 77.06 104 SER A O 1
ATOM 765 N N . THR A 1 105 ? 8.938 -8.727 -14.531 1.00 75.69 105 THR A N 1
ATOM 766 C CA . THR A 1 105 ? 8.194 -8.413 -15.766 1.00 75.69 105 THR A CA 1
ATOM 767 C C . THR A 1 105 ? 6.879 -7.662 -15.517 1.00 75.69 105 THR A C 1
ATOM 769 O O . THR A 1 105 ? 6.203 -7.236 -16.456 1.00 75.69 105 THR A O 1
ATOM 772 N N . SER A 1 106 ? 6.490 -7.488 -14.250 1.00 77.31 106 SER A N 1
ATOM 773 C CA . SER A 1 106 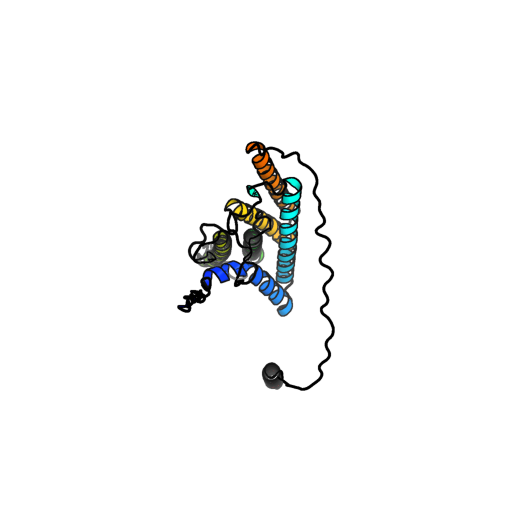? 5.248 -6.802 -13.873 1.00 77.31 106 SER A CA 1
ATOM 774 C C . SER A 1 106 ? 5.373 -5.272 -13.904 1.00 77.31 106 SER A C 1
ATOM 776 O O . SER A 1 106 ? 6.457 -4.717 -13.710 1.00 77.31 106 SER A O 1
ATOM 778 N N . SER A 1 107 ? 4.242 -4.580 -14.093 1.00 83.12 107 SER A N 1
ATOM 779 C CA . SER A 1 107 ? 4.191 -3.117 -13.977 1.00 83.12 107 SER A CA 1
ATOM 780 C C . SER A 1 107 ? 4.517 -2.668 -12.548 1.00 83.12 107 SER A C 1
ATOM 782 O O . SER A 1 107 ? 4.085 -3.277 -11.563 1.00 83.12 107 SER A O 1
ATOM 784 N N . GLY A 1 108 ? 5.298 -1.593 -12.441 1.00 84.00 108 GLY A N 1
ATOM 785 C CA . GLY A 1 108 ? 5.694 -0.987 -11.175 1.00 84.00 108 GLY A CA 1
ATOM 786 C C . GLY A 1 108 ? 4.648 -0.052 -10.568 1.00 84.00 108 GLY A C 1
ATOM 787 O O . GLY A 1 108 ? 4.792 0.305 -9.400 1.00 84.00 108 GLY A O 1
ATOM 788 N N . MET A 1 109 ? 3.609 0.340 -11.315 1.00 90.88 109 MET A N 1
ATOM 789 C CA . MET A 1 109 ? 2.681 1.404 -10.922 1.00 90.88 109 MET A CA 1
ATOM 790 C C . MET A 1 109 ? 1.223 0.920 -10.874 1.00 90.88 109 MET A C 1
ATOM 792 O O . MET A 1 109 ? 0.739 0.415 -11.885 1.00 90.88 109 MET A O 1
ATOM 796 N N . PRO A 1 110 ? 0.490 1.117 -9.762 1.00 94.94 110 PRO A N 1
ATOM 797 C CA . PRO A 1 110 ? 0.960 1.578 -8.448 1.00 94.94 110 PRO A CA 1
ATOM 798 C C . PRO A 1 110 ? 1.693 0.487 -7.637 1.00 94.94 110 PRO A C 1
ATOM 800 O O . PRO A 1 110 ? 1.480 -0.711 -7.831 1.00 94.94 110 PRO A O 1
ATOM 803 N N . SER A 1 111 ? 2.538 0.894 -6.681 1.00 95.75 111 SER A N 1
ATOM 804 C CA . SER A 1 111 ? 3.185 -0.029 -5.732 1.00 95.75 111 SER A CA 1
ATOM 805 C C . SER A 1 111 ? 2.147 -0.694 -4.817 1.00 95.75 111 SER A C 1
ATOM 807 O O . SER A 1 111 ? 1.445 -0.001 -4.079 1.00 95.75 111 SER A O 1
ATOM 809 N N . GLY A 1 112 ? 2.076 -2.032 -4.845 1.00 95.44 112 GLY A N 1
ATOM 810 C CA . GLY A 1 112 ? 1.142 -2.821 -4.025 1.00 95.44 112 GLY A CA 1
ATOM 811 C C . GLY A 1 112 ? 1.413 -2.661 -2.529 1.00 95.44 112 GLY A C 1
ATOM 812 O O . GLY A 1 112 ? 0.531 -2.235 -1.795 1.00 95.44 112 GLY A O 1
ATOM 813 N N . HIS A 1 113 ? 2.669 -2.853 -2.096 1.00 95.12 113 HIS A N 1
ATOM 814 C CA . HIS A 1 113 ? 3.099 -2.614 -0.708 1.00 95.12 113 HIS A CA 1
ATOM 815 C C . HIS A 1 113 ? 2.686 -1.235 -0.194 1.00 95.12 113 HIS A C 1
ATOM 817 O O . HIS A 1 113 ? 2.161 -1.113 0.906 1.00 95.12 113 HIS A O 1
ATOM 823 N N . SER A 1 114 ? 2.902 -0.192 -0.997 1.00 97.00 114 SER A N 1
ATOM 824 C CA . SER A 1 114 ? 2.571 1.178 -0.601 1.00 97.00 114 SER A CA 1
ATOM 825 C C . SER A 1 114 ? 1.062 1.392 -0.505 1.00 97.00 114 SER A C 1
ATOM 827 O O . SER A 1 114 ? 0.606 2.056 0.422 1.00 97.00 114 SER A O 1
ATOM 829 N N . GLN A 1 115 ? 0.290 0.798 -1.418 1.00 97.62 115 GLN A N 1
ATOM 830 C CA . GLN A 1 115 ? -1.169 0.827 -1.368 1.00 97.62 115 GLN A CA 1
ATOM 831 C C . GLN A 1 115 ? -1.710 0.109 -0.132 1.00 97.62 115 GLN A C 1
ATOM 833 O O . GLN A 1 115 ? -2.497 0.699 0.603 1.00 97.62 115 GLN A O 1
ATOM 838 N N . THR A 1 116 ? -1.265 -1.116 0.146 1.00 97.38 116 THR A N 1
ATOM 839 C CA . THR A 1 116 ? -1.717 -1.889 1.311 1.00 97.38 116 THR A CA 1
ATOM 840 C C . THR A 1 116 ? -1.332 -1.209 2.625 1.00 97.38 116 THR A C 1
ATOM 842 O O . THR A 1 116 ? -2.171 -1.073 3.513 1.00 97.38 116 THR A O 1
ATOM 845 N N . SER A 1 117 ? -0.097 -0.711 2.754 1.00 97.62 117 SER A N 1
ATOM 846 C CA . SER A 1 117 ? 0.336 0.012 3.956 1.00 97.62 117 SER A CA 1
ATOM 847 C C . SER A 1 117 ? -0.416 1.328 4.154 1.00 97.62 117 SER A C 1
ATOM 849 O O . SER A 1 117 ? -0.814 1.627 5.277 1.00 97.62 117 SER A O 1
ATOM 851 N N . GLY A 1 118 ? -0.654 2.096 3.084 1.00 98.12 118 GLY A N 1
ATOM 852 C CA . GLY A 1 118 ? -1.458 3.321 3.148 1.00 98.12 118 GLY A CA 1
ATOM 853 C C . GLY A 1 118 ? -2.917 3.041 3.519 1.00 98.12 118 GLY A C 1
ATOM 854 O O . GLY A 1 118 ? -3.487 3.744 4.354 1.00 98.12 118 GLY A O 1
ATOM 855 N N . PHE A 1 119 ? -3.497 1.974 2.962 1.00 98.38 119 PHE A N 1
ATOM 856 C CA . PHE A 1 119 ? -4.837 1.497 3.300 1.00 98.38 119 PHE A CA 1
ATOM 857 C C . PHE A 1 119 ? -4.951 1.147 4.786 1.00 98.38 119 PHE A C 1
ATOM 859 O O . PHE A 1 119 ? -5.790 1.720 5.481 1.00 98.38 119 PHE A O 1
ATOM 866 N N . LEU A 1 120 ? -4.072 0.275 5.291 1.00 97.75 120 LEU A N 1
ATOM 867 C CA . LEU A 1 120 ? -4.081 -0.151 6.693 1.00 97.75 120 LEU A CA 1
ATOM 868 C C . LEU A 1 120 ? -3.881 1.022 7.645 1.00 97.75 120 LEU A C 1
ATOM 870 O O . LEU A 1 120 ? -4.672 1.194 8.570 1.00 97.75 120 LEU A O 1
ATOM 874 N N . ALA A 1 121 ? -2.864 1.851 7.396 1.00 98.06 121 ALA A N 1
ATOM 875 C CA . ALA A 1 121 ? -2.576 3.001 8.243 1.00 98.06 121 ALA A CA 1
ATOM 876 C C . ALA A 1 121 ? -3.779 3.939 8.348 1.00 98.06 121 ALA A C 1
ATOM 878 O O . ALA A 1 121 ? -4.112 4.422 9.431 1.00 98.06 121 ALA A O 1
ATOM 879 N N . THR A 1 122 ? -4.474 4.141 7.231 1.00 98.31 122 THR A N 1
ATOM 880 C CA . THR A 1 122 ? -5.648 5.004 7.167 1.00 98.31 122 THR A CA 1
ATOM 881 C C . THR A 1 122 ? -6.853 4.401 7.878 1.00 98.31 122 THR A C 1
ATOM 883 O O . THR A 1 122 ? -7.479 5.099 8.673 1.00 98.31 122 THR A O 1
ATOM 886 N N . VAL A 1 123 ? -7.175 3.121 7.649 1.00 97.31 123 VAL A N 1
ATOM 887 C CA . VAL A 1 123 ? -8.307 2.468 8.331 1.00 97.31 123 VAL A CA 1
ATOM 888 C C . VAL A 1 123 ? -8.083 2.455 9.841 1.00 97.31 123 VAL A C 1
ATOM 890 O O . VAL A 1 123 ? -8.971 2.870 10.580 1.00 97.31 123 VAL A O 1
ATOM 893 N N . LEU A 1 124 ? -6.888 2.069 10.300 1.00 96.31 124 LEU A N 1
ATOM 894 C CA . LEU A 1 124 ? -6.549 2.068 11.725 1.00 96.31 124 LEU A CA 1
ATOM 895 C C . LEU A 1 124 ? -6.612 3.480 12.320 1.00 96.31 124 LEU A C 1
ATOM 897 O O . LEU A 1 124 ? -7.197 3.657 13.384 1.00 96.31 124 LEU A O 1
ATOM 901 N N . THR A 1 125 ? -6.109 4.493 11.604 1.00 96.25 125 THR A N 1
ATOM 902 C CA . THR A 1 125 ? -6.233 5.900 12.021 1.00 96.25 125 THR A CA 1
ATOM 903 C C . THR A 1 125 ? -7.698 6.302 12.184 1.00 96.25 125 THR A C 1
ATOM 905 O O . THR A 1 125 ? -8.078 6.851 13.216 1.00 96.25 125 THR A O 1
ATOM 908 N N . CYS A 1 126 ? -8.548 6.014 11.194 1.00 94.62 126 CYS A N 1
ATOM 909 C CA . CYS A 1 126 ? -9.969 6.346 11.258 1.00 94.62 126 CYS A CA 1
ATOM 910 C C . CYS A 1 126 ? -10.685 5.623 12.402 1.00 94.62 126 CYS A C 1
ATOM 912 O O . CYS A 1 126 ? -11.518 6.241 13.059 1.00 94.62 126 CYS A O 1
ATOM 914 N N . THR A 1 127 ? -10.370 4.350 12.644 1.00 92.25 127 THR A N 1
ATOM 915 C CA . THR A 1 127 ? -10.947 3.571 13.746 1.00 92.25 127 THR A CA 1
ATOM 916 C C . THR A 1 127 ? -10.538 4.140 15.100 1.00 92.25 127 THR A C 1
ATOM 918 O O . THR A 1 127 ? -11.409 4.365 15.935 1.00 92.25 127 THR A O 1
ATOM 921 N N . MET A 1 128 ? -9.253 4.454 15.292 1.00 90.56 128 MET A N 1
ATOM 922 C CA . MET A 1 128 ? -8.759 5.052 16.535 1.00 90.56 128 MET A CA 1
ATOM 923 C C . MET A 1 128 ? -9.408 6.408 16.823 1.00 90.56 128 MET A C 1
ATOM 925 O O . MET A 1 128 ? -9.878 6.638 17.932 1.00 90.56 128 MET A O 1
ATOM 929 N N . LEU A 1 129 ? -9.493 7.287 15.820 1.00 88.94 129 LEU A N 1
ATOM 930 C CA . LEU A 1 129 ? -10.131 8.598 15.979 1.00 88.94 129 LEU A CA 1
ATOM 931 C C . LEU A 1 129 ? -11.640 8.472 16.259 1.00 88.94 129 LEU A C 1
ATOM 933 O O . LEU A 1 129 ? -12.184 9.203 17.076 1.00 88.94 129 LEU A O 1
ATOM 937 N N . ARG A 1 130 ? -12.320 7.502 15.635 1.00 84.25 130 ARG A N 1
ATOM 938 C CA . ARG A 1 130 ? -13.751 7.235 15.860 1.00 84.25 130 ARG A CA 1
ATOM 939 C C . ARG A 1 130 ? -14.061 6.689 17.248 1.00 84.25 130 ARG A C 1
ATOM 941 O O . ARG A 1 130 ? -15.105 7.037 17.792 1.00 84.25 130 ARG A O 1
ATOM 948 N N . GLN A 1 131 ? -13.200 5.836 17.801 1.00 77.81 131 GLN A N 1
ATOM 949 C CA . GLN A 1 131 ? -13.362 5.348 19.174 1.00 77.81 131 GLN A CA 1
ATOM 950 C C . GLN A 1 131 ? -13.346 6.512 20.171 1.00 77.81 131 GLN A C 1
ATOM 952 O O . GLN A 1 131 ? -14.123 6.513 21.118 1.00 77.81 131 GLN A O 1
ATOM 957 N N . GLN A 1 132 ? -12.562 7.561 19.907 1.00 66.94 132 GLN A N 1
ATOM 958 C CA . GLN A 1 132 ? -12.597 8.762 20.741 1.00 66.94 132 GLN A CA 1
ATOM 959 C C . GLN A 1 132 ? -13.913 9.540 20.619 1.00 66.94 132 GLN A C 1
ATOM 961 O O . GLN A 1 132 ? -14.461 9.970 21.631 1.00 66.94 132 GLN A O 1
ATOM 966 N N . ASP A 1 133 ? -14.444 9.683 19.402 1.00 65.56 133 ASP A N 1
ATOM 967 C CA . ASP A 1 133 ? -15.692 10.421 19.165 1.00 65.56 133 ASP A CA 1
ATOM 968 C C . ASP A 1 133 ? -16.931 9.704 19.740 1.00 65.56 133 ASP A C 1
ATOM 970 O O . ASP A 1 133 ? -17.904 10.355 20.117 1.00 65.56 133 ASP A O 1
ATOM 974 N N . GLY A 1 134 ? -16.920 8.365 19.771 1.00 55.84 134 GLY A N 1
ATOM 975 C CA . GLY A 1 134 ? -18.046 7.543 20.230 1.00 55.84 134 GLY A CA 1
ATOM 976 C C . GLY A 1 134 ? -17.984 7.109 21.698 1.00 55.84 134 GLY A C 1
ATOM 977 O O . GLY A 1 134 ? -19.027 6.809 22.271 1.00 55.84 134 GLY A O 1
ATOM 978 N N . GLU A 1 135 ? -16.793 7.074 22.306 1.00 46.78 135 GLU A N 1
ATOM 979 C CA . GLU A 1 135 ? -16.546 6.412 23.599 1.00 46.78 135 GLU A CA 1
ATOM 980 C C . GLU A 1 135 ? -15.836 7.305 24.639 1.00 46.78 135 GLU A C 1
ATOM 982 O O . GLU A 1 135 ? -15.458 6.841 25.711 1.00 46.78 135 GLU A O 1
ATOM 987 N N . VAL A 1 136 ? -15.723 8.620 24.395 1.00 47.09 136 VAL A N 1
ATOM 988 C CA . VAL A 1 136 ? -15.410 9.615 25.447 1.00 47.09 136 VAL A CA 1
ATOM 989 C C . VAL A 1 136 ? -16.677 10.365 25.876 1.00 47.09 136 VAL A C 1
ATOM 991 O O . VAL A 1 136 ? -16.683 11.559 26.151 1.00 47.09 136 VAL A O 1
ATOM 994 N N . GLN A 1 137 ? -17.771 9.624 26.035 1.00 40.75 137 GLN A N 1
ATOM 995 C CA . GLN A 1 137 ? -18.641 9.845 27.184 1.00 40.75 137 GLN A CA 1
ATOM 996 C C . GLN A 1 137 ? -18.126 8.929 28.301 1.00 40.75 137 GLN A C 1
ATOM 998 O O . GLN A 1 137 ? -18.780 7.969 28.694 1.00 40.75 137 GLN A O 1
ATOM 1003 N N . TRP A 1 138 ? -16.900 9.199 28.766 1.00 42.94 138 TRP A N 1
ATOM 1004 C CA . TRP A 1 138 ? -16.343 8.562 29.955 1.00 42.94 138 TRP A CA 1
ATOM 1005 C C . TRP A 1 138 ? -17.287 8.896 31.114 1.00 42.94 138 TRP A C 1
ATOM 1007 O O . TRP A 1 138 ? -17.272 10.000 31.665 1.00 42.94 138 TRP A O 1
ATOM 1017 N N . GLN A 1 139 ? -18.173 7.956 31.438 1.00 40.78 139 GLN A N 1
ATOM 1018 C CA . GLN A 1 139 ? -18.930 7.948 32.677 1.00 40.78 139 GLN A CA 1
ATOM 1019 C C . GLN A 1 139 ? -17.912 7.981 33.822 1.00 40.78 139 GLN A C 1
ATOM 1021 O O . GLN A 1 139 ? -17.342 6.954 34.167 1.00 40.78 139 GLN A O 1
ATOM 1026 N N . GLY A 1 140 ? -17.641 9.158 34.394 1.00 43.34 140 GLY A N 1
ATOM 1027 C CA . GLY A 1 140 ? -16.925 9.223 35.671 1.00 43.34 140 GLY A CA 1
ATOM 1028 C C . GLY A 1 140 ? -16.048 10.434 35.963 1.00 43.34 140 GLY A C 1
ATOM 1029 O O . GLY A 1 140 ? -15.689 10.602 37.121 1.00 43.34 140 GLY A O 1
ATOM 1030 N N . CYS A 1 141 ? -15.734 11.313 35.007 1.00 43.25 141 CYS A N 1
ATOM 1031 C CA . CYS A 1 141 ? -14.977 12.538 35.318 1.00 43.25 141 CYS A CA 1
ATOM 1032 C C . CYS A 1 141 ? -15.705 13.799 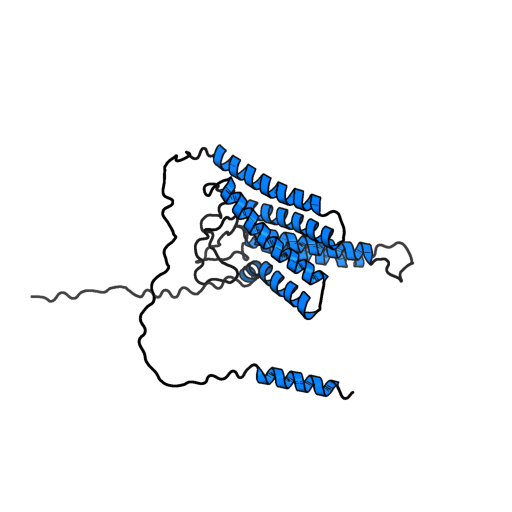34.853 1.00 43.25 141 CYS A C 1
ATOM 1034 O O . CYS A 1 141 ? -15.158 14.665 34.176 1.00 43.25 141 CYS A O 1
ATOM 1036 N N . SER A 1 142 ? -16.956 13.929 35.291 1.00 44.41 142 SER A N 1
ATOM 1037 C CA . SER A 1 142 ? -17.664 15.207 35.372 1.00 44.41 142 SER A CA 1
ATOM 1038 C C . SER A 1 142 ? -17.027 16.078 36.459 1.00 44.41 142 SER A C 1
ATOM 1040 O O . SER A 1 142 ? -17.626 16.317 37.503 1.00 44.41 142 SER A O 1
ATOM 1042 N N . SER A 1 143 ? -15.779 16.504 36.283 1.00 45.56 143 SER A N 1
ATOM 1043 C CA . SER A 1 143 ? -15.131 17.485 37.156 1.00 45.56 143 SER A CA 1
ATOM 1044 C C . SER A 1 143 ? -13.992 18.175 36.415 1.00 45.56 143 SER A C 1
ATOM 1046 O O . SER A 1 143 ? -12.857 17.727 36.450 1.00 45.56 143 SER A O 1
ATOM 1048 N N . GLY A 1 144 ? -14.327 19.294 35.771 1.00 47.41 144 GLY A N 1
ATOM 1049 C CA . GLY A 1 144 ? -13.409 20.419 35.601 1.00 47.41 144 GLY A CA 1
ATOM 1050 C C . GLY A 1 144 ? -12.311 20.272 34.548 1.00 47.41 144 GLY A C 1
ATOM 1051 O O . GLY A 1 144 ? -11.264 19.700 34.799 1.00 47.41 144 GLY A O 1
ATOM 1052 N N . VAL A 1 145 ? -12.545 20.908 33.397 1.00 50.16 145 VAL A N 1
ATOM 1053 C CA . VAL A 1 145 ? -11.581 21.720 32.626 1.00 50.16 145 VAL A CA 1
ATOM 1054 C C . VAL A 1 145 ? -10.103 21.459 32.954 1.00 50.16 145 VAL A C 1
ATOM 1056 O O . VAL A 1 145 ? -9.453 22.200 33.686 1.00 50.16 145 VAL A O 1
ATOM 1059 N N . GLY A 1 146 ? -9.563 20.415 32.346 1.00 50.31 146 GLY A N 1
ATOM 1060 C CA . GLY A 1 146 ? -8.137 20.155 32.297 1.00 50.31 146 GLY A CA 1
ATOM 1061 C C . GLY A 1 146 ? -7.919 19.055 31.285 1.00 50.31 146 GLY A C 1
ATOM 1062 O O . GLY A 1 146 ? -8.162 17.892 31.577 1.00 50.31 146 GLY A O 1
ATOM 1063 N N . SER A 1 147 ? -7.540 19.417 30.063 1.00 57.09 147 SER A N 1
ATOM 1064 C CA . SER A 1 147 ? -7.191 18.453 29.028 1.00 57.09 147 SER A CA 1
ATOM 1065 C C . SER A 1 147 ? -5.964 17.673 29.507 1.00 57.09 147 SER A C 1
ATOM 1067 O O . SER A 1 147 ? -4.839 18.137 29.328 1.00 57.09 147 SER A O 1
ATOM 1069 N N . CYS A 1 148 ? -6.167 16.542 30.188 1.00 58.75 148 CYS A N 1
ATOM 1070 C CA . CYS A 1 148 ? -5.074 15.731 30.706 1.00 58.75 148 CYS A CA 1
ATOM 1071 C C . CYS A 1 148 ? -4.142 15.363 29.538 1.00 58.75 148 CYS A C 1
ATOM 1073 O O . CYS A 1 148 ? -4.594 14.732 28.576 1.00 58.75 148 CYS A O 1
ATOM 1075 N N . PRO A 1 149 ? -2.849 15.737 29.588 1.00 66.88 149 PRO A N 1
ATOM 1076 C CA . PRO A 1 149 ? -1.872 15.391 28.552 1.00 66.88 149 PRO A CA 1
ATOM 1077 C C . PRO A 1 149 ? -1.818 13.883 28.256 1.00 66.88 149 PRO A C 1
ATOM 1079 O O . PRO A 1 149 ? -1.502 13.471 27.140 1.00 66.88 149 PRO A O 1
ATOM 1082 N N . GLU A 1 150 ? -2.186 13.065 29.243 1.00 70.44 150 GLU A N 1
ATOM 1083 C CA . GLU A 1 150 ? -2.238 11.605 29.165 1.00 70.44 150 GLU A CA 1
ATOM 1084 C C . GLU A 1 150 ? -3.206 11.088 28.086 1.00 70.44 150 GLU A C 1
ATOM 1086 O O . GLU A 1 150 ? -2.869 10.149 27.364 1.00 70.44 150 GLU A O 1
ATOM 1091 N N . THR A 1 151 ? -4.362 11.731 27.880 1.00 70.44 151 THR A N 1
ATOM 1092 C CA . THR A 1 151 ? -5.348 11.296 26.870 1.00 70.44 151 THR A CA 1
ATOM 1093 C C . THR A 1 151 ? -4.868 11.570 25.441 1.00 70.44 151 THR A C 1
ATOM 1095 O O . THR A 1 151 ? -5.111 10.774 24.531 1.00 70.44 151 THR A O 1
ATOM 1098 N N . TYR A 1 152 ? -4.125 12.664 25.233 1.00 73.19 152 TYR A N 1
ATOM 1099 C CA . TYR A 1 152 ? -3.523 12.976 23.933 1.00 73.19 152 TYR A CA 1
ATOM 1100 C C . TYR A 1 152 ? -2.387 12.016 23.592 1.00 73.19 152 TYR A C 1
ATOM 1102 O O . TYR A 1 152 ? -2.327 11.507 22.471 1.00 73.19 152 TYR A O 1
ATOM 1110 N N . ALA A 1 153 ? -1.513 11.726 24.559 1.00 83.00 153 ALA A N 1
ATOM 1111 C CA . ALA A 1 153 ? -0.411 10.789 24.366 1.00 83.00 153 ALA A CA 1
ATOM 1112 C C . ALA A 1 153 ? -0.918 9.388 23.979 1.00 83.00 153 ALA A C 1
ATOM 1114 O O . ALA A 1 153 ? -0.373 8.781 23.055 1.00 83.00 153 ALA A O 1
ATOM 1115 N N . ALA A 1 154 ? -2.013 8.929 24.599 1.00 82.62 154 ALA A N 1
ATOM 1116 C CA . ALA A 1 154 ? -2.638 7.635 24.317 1.00 82.62 154 ALA A CA 1
ATOM 1117 C C . ALA A 1 154 ? -3.117 7.471 22.862 1.00 82.62 154 ALA A C 1
ATOM 1119 O O . ALA A 1 154 ? -3.228 6.347 22.381 1.00 82.62 154 ALA A O 1
ATOM 1120 N N . THR A 1 155 ? -3.363 8.570 22.140 1.00 85.56 155 THR A N 1
ATOM 1121 C CA . THR A 1 155 ? -3.808 8.530 20.734 1.00 85.56 155 THR A CA 1
ATOM 1122 C C . THR A 1 155 ? -2.690 8.872 19.763 1.00 85.56 155 THR A C 1
ATOM 1124 O O . THR A 1 155 ? -2.506 8.191 18.756 1.00 85.56 155 THR A O 1
ATOM 1127 N N . ILE A 1 156 ? -1.907 9.907 20.067 1.00 89.88 156 ILE A N 1
ATOM 1128 C CA . ILE A 1 156 ? -0.843 10.379 19.179 1.00 89.88 156 ILE A CA 1
ATOM 1129 C C . ILE A 1 156 ? 0.237 9.308 19.018 1.00 89.88 156 ILE A C 1
ATOM 1131 O O . ILE A 1 156 ? 0.676 9.063 17.897 1.00 89.88 156 ILE A O 1
ATOM 1135 N N . VAL A 1 157 ? 0.642 8.633 20.101 1.00 92.25 157 VAL A N 1
ATOM 1136 C CA . VAL A 1 157 ? 1.734 7.648 20.048 1.00 92.25 157 VAL A CA 1
ATOM 1137 C C . VAL A 1 157 ? 1.393 6.466 19.126 1.00 92.25 157 VAL A C 1
ATOM 1139 O O . VAL A 1 157 ? 2.193 6.194 18.224 1.00 92.25 157 VAL A O 1
ATOM 1142 N N . PRO A 1 158 ? 0.226 5.797 19.243 1.00 93.88 158 PRO A N 1
ATOM 1143 C CA . PRO A 1 158 ? -0.144 4.747 18.297 1.00 93.88 158 PRO A CA 1
ATOM 1144 C C . PRO A 1 158 ? -0.290 5.241 16.854 1.00 93.88 158 PRO A C 1
ATOM 1146 O O . PRO A 1 158 ? 0.158 4.556 15.938 1.00 93.88 158 PRO A O 1
ATOM 1149 N N . LEU A 1 159 ? -0.853 6.435 16.628 1.00 94.44 159 LEU A N 1
ATOM 1150 C CA . LEU A 1 159 ? -0.960 7.002 15.279 1.00 94.44 159 LEU A CA 1
ATOM 1151 C C . LEU A 1 159 ? 0.422 7.237 14.658 1.00 94.44 159 LEU A C 1
ATOM 1153 O O . LEU A 1 159 ? 0.660 6.844 13.514 1.00 94.44 159 LEU A O 1
ATOM 1157 N N . CYS A 1 160 ? 1.358 7.815 15.416 1.00 96.69 160 CYS A N 1
ATOM 1158 C CA . CYS A 1 160 ? 2.745 7.977 14.990 1.00 96.69 160 CYS A CA 1
ATOM 1159 C C . CYS A 1 160 ? 3.393 6.628 14.674 1.00 96.69 160 CYS A C 1
ATOM 1161 O O . CYS A 1 160 ? 4.074 6.510 13.659 1.00 96.69 160 CYS A O 1
ATOM 1163 N N . TYR A 1 161 ? 3.158 5.608 15.499 1.00 96.44 161 TYR A N 1
ATOM 1164 C CA . TYR A 1 161 ? 3.678 4.262 15.272 1.00 96.44 161 TYR A CA 1
ATOM 1165 C C . TYR A 1 161 ? 3.124 3.629 13.986 1.00 96.44 161 TYR A C 1
ATOM 1167 O O . TYR A 1 161 ? 3.897 3.142 13.160 1.00 96.44 161 TYR A O 1
ATOM 1175 N N . ILE A 1 162 ? 1.805 3.691 13.774 1.00 96.31 162 ILE A N 1
ATOM 1176 C CA . ILE A 1 162 ? 1.126 3.167 12.580 1.00 96.31 162 ILE A CA 1
ATOM 1177 C C . ILE A 1 162 ? 1.704 3.801 11.310 1.00 96.31 162 ILE A C 1
ATOM 1179 O O . ILE A 1 162 ? 2.096 3.096 10.375 1.00 96.31 162 ILE A O 1
ATOM 1183 N N . TRP A 1 163 ? 1.795 5.132 11.279 1.00 97.81 163 TRP A N 1
ATOM 1184 C CA . TRP A 1 163 ? 2.323 5.848 10.120 1.00 97.81 163 TRP A CA 1
ATOM 1185 C C . TRP A 1 163 ? 3.824 5.645 9.944 1.00 97.81 163 TRP A C 1
ATOM 1187 O O . TRP A 1 163 ? 4.274 5.500 8.810 1.00 97.81 163 TRP A O 1
ATOM 1197 N N . LEU A 1 164 ? 4.599 5.557 11.027 1.00 97.00 164 LEU A N 1
ATOM 1198 C CA . LEU A 1 164 ? 6.020 5.231 10.952 1.00 97.00 164 LEU A CA 1
ATOM 1199 C C . LEU A 1 164 ? 6.231 3.871 10.279 1.00 97.00 164 LEU A C 1
ATOM 1201 O O . LEU A 1 164 ? 7.006 3.786 9.330 1.00 97.00 164 LEU A O 1
ATOM 1205 N N . LEU A 1 165 ? 5.513 2.826 10.701 1.00 96.81 165 LEU A N 1
ATOM 1206 C CA . LEU A 1 165 ? 5.609 1.506 10.072 1.00 96.81 165 LEU A CA 1
ATOM 1207 C C . LEU A 1 165 ? 5.221 1.543 8.593 1.00 96.81 165 LEU A C 1
ATOM 1209 O O . LEU A 1 165 ? 5.950 1.012 7.754 1.00 96.81 165 LEU A O 1
ATOM 1213 N N . ALA A 1 166 ? 4.116 2.211 8.255 1.00 97.44 166 ALA A N 1
ATOM 1214 C CA . ALA A 1 166 ? 3.692 2.357 6.867 1.00 97.44 166 ALA A CA 1
ATOM 1215 C C . ALA A 1 166 ? 4.764 3.060 6.018 1.00 97.44 166 ALA A C 1
ATOM 1217 O O . ALA A 1 166 ? 5.086 2.601 4.920 1.00 97.44 166 ALA A O 1
ATOM 1218 N N . MET A 1 167 ? 5.375 4.122 6.548 1.00 97.38 167 MET A N 1
ATOM 1219 C CA . MET A 1 167 ? 6.456 4.854 5.888 1.00 97.38 167 MET A CA 1
ATOM 1220 C C . MET A 1 167 ? 7.729 4.014 5.741 1.00 97.38 167 MET A C 1
ATOM 1222 O O . MET A 1 167 ? 8.371 4.086 4.694 1.00 97.38 167 MET A O 1
ATOM 1226 N N . LEU A 1 168 ? 8.085 3.180 6.724 1.00 96.31 168 LEU A N 1
ATOM 1227 C CA . LEU A 1 168 ? 9.230 2.264 6.622 1.00 96.31 168 LEU A CA 1
ATOM 1228 C C . LEU A 1 168 ? 9.003 1.200 5.538 1.00 96.31 168 LEU A C 1
ATOM 1230 O O . LEU A 1 168 ? 9.902 0.954 4.729 1.00 96.31 168 LEU A O 1
ATOM 1234 N N . VAL A 1 169 ? 7.792 0.635 5.446 1.00 95.81 169 VAL A N 1
ATOM 1235 C CA . VAL A 1 169 ? 7.430 -0.281 4.352 1.00 95.81 169 VAL A CA 1
ATOM 1236 C C . VAL A 1 169 ? 7.532 0.435 3.009 1.00 95.81 169 VAL A C 1
ATOM 1238 O O . VAL A 1 169 ? 8.165 -0.086 2.094 1.00 95.81 169 VAL A O 1
ATOM 1241 N N . MET A 1 170 ? 6.992 1.648 2.880 1.00 96.31 170 MET A N 1
ATOM 1242 C CA . MET A 1 170 ? 7.084 2.441 1.648 1.00 96.31 170 MET A CA 1
ATOM 1243 C C . MET A 1 170 ? 8.538 2.748 1.263 1.00 96.31 170 MET A C 1
ATOM 1245 O O . MET A 1 170 ? 8.928 2.523 0.115 1.00 96.31 170 MET A O 1
ATOM 1249 N N . ALA A 1 171 ? 9.356 3.196 2.217 1.00 95.56 171 ALA A N 1
ATOM 1250 C CA . ALA A 1 171 ? 10.768 3.502 2.009 1.00 95.56 171 ALA A CA 1
ATOM 1251 C C . ALA A 1 171 ? 11.558 2.264 1.565 1.00 95.56 171 ALA A C 1
ATOM 1253 O O . ALA A 1 171 ? 12.363 2.372 0.635 1.00 95.56 171 ALA A O 1
ATOM 1254 N N . SER A 1 172 ? 11.260 1.087 2.139 1.00 93.81 172 SER A N 1
ATOM 1255 C CA . SER A 1 172 ? 11.906 -0.195 1.805 1.00 93.81 172 SER A CA 1
ATOM 1256 C C . SER A 1 172 ? 11.762 -0.603 0.332 1.00 93.81 172 SER A C 1
ATOM 1258 O O . SER A 1 172 ? 12.538 -1.411 -0.175 1.00 93.81 172 SER A O 1
ATOM 1260 N N . ARG A 1 173 ? 10.780 -0.039 -0.386 1.00 93.25 173 ARG A N 1
ATOM 1261 C CA . ARG A 1 173 ? 10.527 -0.328 -1.806 1.00 93.25 173 ARG A CA 1
ATOM 1262 C C . ARG A 1 173 ? 11.308 0.570 -2.765 1.00 93.25 173 ARG A C 1
ATOM 1264 O O . ARG A 1 173 ? 11.300 0.306 -3.967 1.00 93.25 173 ARG A O 1
ATOM 1271 N N . THR A 1 174 ? 11.960 1.615 -2.261 1.00 94.44 174 THR A N 1
ATOM 1272 C CA . THR A 1 174 ? 12.650 2.630 -3.068 1.00 94.44 174 THR A CA 1
ATOM 1273 C C . THR A 1 174 ? 14.168 2.460 -3.047 1.00 94.44 174 THR A C 1
ATOM 1275 O O . THR A 1 174 ? 14.721 1.732 -2.225 1.00 94.44 174 THR A O 1
ATOM 1278 N N . ARG A 1 175 ? 14.873 3.226 -3.891 1.00 90.94 175 ARG A N 1
ATOM 1279 C CA . ARG A 1 175 ? 16.343 3.348 -3.840 1.00 90.94 175 ARG A CA 1
ATOM 1280 C C . ARG A 1 175 ? 16.886 3.900 -2.513 1.00 90.94 175 ARG A C 1
ATOM 1282 O O . ARG A 1 175 ? 18.078 3.798 -2.259 1.00 90.94 175 ARG A O 1
ATOM 1289 N N . PHE A 1 176 ? 16.030 4.503 -1.687 1.00 91.62 176 PHE A N 1
ATOM 1290 C CA . PHE A 1 176 ? 16.402 5.118 -0.411 1.00 91.62 176 PHE A CA 1
ATOM 1291 C C . PHE A 1 176 ? 16.239 4.172 0.783 1.00 91.62 176 PHE A C 1
ATOM 1293 O O . PHE A 1 176 ? 16.349 4.604 1.925 1.00 91.62 176 PHE A O 1
ATOM 1300 N N . ALA A 1 177 ? 15.984 2.886 0.538 1.00 89.75 177 ALA A N 1
ATOM 1301 C CA . ALA A 1 177 ? 15.734 1.909 1.588 1.00 89.75 177 ALA A CA 1
ATOM 1302 C C . ALA A 1 177 ? 16.923 1.715 2.555 1.00 89.75 177 ALA A C 1
ATOM 1304 O O . ALA A 1 177 ? 16.719 1.301 3.693 1.00 89.75 177 ALA A O 1
ATOM 1305 N N . GLY A 1 178 ? 18.161 2.031 2.154 1.00 90.81 178 GLY A N 1
ATOM 1306 C CA . GLY A 1 178 ? 19.327 1.950 3.041 1.00 90.81 178 GLY A CA 1
ATOM 1307 C C . GLY A 1 178 ? 19.512 0.542 3.620 1.00 90.81 178 GLY A C 1
ATOM 1308 O O . GLY A 1 178 ? 19.689 -0.418 2.873 1.00 90.81 178 GLY A O 1
ATOM 1309 N N . PHE A 1 179 ? 19.448 0.404 4.948 1.00 90.00 179 PHE A N 1
ATOM 1310 C CA . PHE A 1 179 ? 19.519 -0.895 5.638 1.00 90.00 179 PHE A CA 1
ATOM 1311 C C . PHE A 1 179 ? 18.228 -1.730 5.533 1.00 90.00 179 PHE A C 1
ATOM 1313 O O . PHE A 1 179 ? 18.239 -2.921 5.836 1.00 90.00 179 PHE A O 1
ATOM 1320 N N . LEU A 1 180 ? 17.123 -1.123 5.092 1.00 89.44 180 LEU A N 1
ATOM 1321 C CA . LEU A 1 180 ? 15.862 -1.798 4.773 1.00 89.44 180 LEU A CA 1
ATOM 1322 C C . LEU A 1 180 ? 15.837 -2.321 3.330 1.00 89.44 180 LEU A C 1
ATOM 1324 O O . LEU A 1 180 ? 14.860 -2.951 2.929 1.00 89.44 180 LEU A O 1
ATOM 1328 N N . ALA A 1 181 ? 16.868 -2.021 2.530 1.00 87.25 181 ALA A N 1
ATOM 1329 C CA . ALA A 1 181 ? 16.929 -2.441 1.139 1.00 87.25 181 ALA A CA 1
ATOM 1330 C C . ALA A 1 181 ? 17.134 -3.952 1.045 1.00 87.25 181 ALA A C 1
ATOM 1332 O O . ALA A 1 181 ? 18.006 -4.518 1.707 1.00 87.25 181 ALA A O 1
ATOM 1333 N N . VAL A 1 182 ? 16.386 -4.593 0.150 1.00 84.19 182 VAL A N 1
ATOM 1334 C CA . VAL A 1 182 ? 16.723 -5.948 -0.285 1.00 84.19 182 VAL A CA 1
ATOM 1335 C C . VAL A 1 182 ? 18.000 -5.858 -1.114 1.00 84.19 182 VAL A C 1
ATOM 1337 O O . VAL A 1 182 ? 18.082 -5.059 -2.052 1.00 84.19 182 VAL A O 1
ATOM 1340 N N . ARG A 1 183 ? 19.000 -6.659 -0.744 1.00 84.75 183 ARG A N 1
ATOM 1341 C CA . ARG A 1 183 ? 20.239 -6.790 -1.504 1.00 84.75 183 ARG A CA 1
ATOM 1342 C C . ARG A 1 183 ? 20.207 -8.069 -2.325 1.00 84.75 183 ARG A C 1
ATOM 1344 O O . ARG A 1 183 ? 19.759 -9.099 -1.832 1.00 84.75 183 ARG A O 1
ATOM 1351 N N . VAL A 1 184 ? 20.645 -7.962 -3.571 1.00 80.06 184 VAL A N 1
ATOM 1352 C CA . VAL A 1 184 ? 20.891 -9.084 -4.478 1.00 80.06 184 VAL A CA 1
ATOM 1353 C C . VAL A 1 184 ? 22.335 -8.916 -4.934 1.00 80.06 184 VAL A C 1
ATOM 1355 O O . VAL A 1 184 ? 22.696 -7.839 -5.415 1.00 80.06 184 VAL A O 1
ATOM 1358 N N . ASP A 1 185 ? 23.169 -9.919 -4.674 1.00 80.25 185 ASP A N 1
ATOM 1359 C CA . ASP A 1 185 ? 24.607 -9.917 -4.975 1.00 80.25 185 ASP A CA 1
ATOM 1360 C C . ASP A 1 185 ? 25.341 -8.676 -4.419 1.00 80.25 185 ASP A C 1
ATOM 1362 O O . ASP A 1 185 ? 26.028 -7.943 -5.136 1.00 80.25 185 ASP A O 1
ATOM 1366 N N . GLY A 1 186 ? 25.121 -8.348 -3.139 1.00 81.88 186 GLY A N 1
ATOM 1367 C CA . GLY A 1 186 ? 25.727 -7.189 -2.473 1.00 81.88 186 GLY A CA 1
ATOM 1368 C C . GLY A 1 186 ? 25.118 -5.833 -2.837 1.00 81.88 186 GLY A C 1
ATOM 1369 O O . GLY A 1 186 ? 25.398 -4.832 -2.165 1.00 81.88 186 GLY A O 1
ATOM 1370 N N . ARG A 1 187 ? 24.259 -5.758 -3.861 1.00 84.12 187 ARG A N 1
ATOM 1371 C CA . ARG A 1 187 ? 23.702 -4.503 -4.384 1.00 84.12 187 ARG A CA 1
ATOM 1372 C C . ARG A 1 187 ? 22.279 -4.278 -3.905 1.00 84.12 187 ARG A C 1
ATOM 1374 O O . ARG A 1 187 ? 21.432 -5.158 -3.995 1.00 84.12 187 ARG A O 1
ATOM 1381 N N . ALA A 1 188 ? 21.999 -3.069 -3.425 1.00 85.75 188 ALA A N 1
ATOM 1382 C CA . ALA A 1 188 ? 20.644 -2.665 -3.067 1.00 85.75 188 ALA A CA 1
ATOM 1383 C C . ALA A 1 188 ? 19.763 -2.570 -4.323 1.00 85.75 188 ALA A C 1
ATOM 1385 O O . ALA A 1 188 ? 20.088 -1.837 -5.258 1.00 85.75 188 ALA A O 1
ATOM 1386 N N . VAL A 1 189 ? 18.637 -3.283 -4.324 1.00 86.06 189 VAL A N 1
ATOM 1387 C CA . VAL A 1 189 ? 17.695 -3.317 -5.446 1.00 86.06 189 VAL A CA 1
ATOM 1388 C C . VAL A 1 189 ? 16.493 -2.426 -5.146 1.00 86.06 189 VAL A C 1
ATOM 1390 O O . VAL A 1 189 ? 15.762 -2.640 -4.179 1.00 86.06 189 VAL A O 1
ATOM 1393 N N . ALA A 1 190 ? 16.259 -1.430 -6.002 1.00 89.75 190 ALA A N 1
ATOM 1394 C CA . ALA A 1 190 ? 15.049 -0.618 -5.948 1.00 89.75 190 ALA A CA 1
ATOM 1395 C C . ALA A 1 190 ? 13.909 -1.340 -6.677 1.00 89.75 190 ALA A C 1
ATOM 1397 O O . ALA A 1 190 ? 13.985 -1.586 -7.878 1.00 89.75 190 ALA A O 1
ATOM 1398 N N . HIS A 1 191 ? 12.828 -1.659 -5.966 1.00 88.69 191 HIS A N 1
ATOM 1399 C CA . HIS A 1 191 ? 11.677 -2.334 -6.573 1.00 88.69 191 HIS A CA 1
ATOM 1400 C C . HIS A 1 191 ? 10.711 -1.363 -7.258 1.00 88.69 191 HIS A C 1
ATOM 1402 O O . HIS A 1 191 ? 10.055 -1.736 -8.230 1.00 88.69 191 HIS A O 1
ATOM 1408 N N . HIS A 1 192 ? 10.618 -0.134 -6.750 1.00 93.44 192 HIS A N 1
ATOM 1409 C CA . HIS A 1 192 ? 9.708 0.896 -7.233 1.00 93.44 192 HIS A CA 1
ATOM 1410 C C . HIS A 1 192 ? 10.384 2.268 -7.254 1.00 93.44 192 HIS A C 1
ATOM 1412 O O . HIS A 1 192 ? 11.273 2.570 -6.449 1.00 93.44 192 HIS A O 1
ATOM 1418 N N . THR A 1 193 ? 9.930 3.129 -8.163 1.00 94.31 193 THR A N 1
ATOM 1419 C CA . THR A 1 193 ? 10.264 4.555 -8.110 1.00 94.31 193 THR A CA 1
ATOM 1420 C C . THR A 1 193 ? 9.516 5.231 -6.960 1.00 94.31 193 THR A C 1
ATOM 1422 O O . THR A 1 193 ? 8.495 4.744 -6.472 1.00 94.31 193 THR A O 1
ATOM 1425 N N . VAL A 1 194 ? 10.004 6.396 -6.533 1.00 94.62 194 VAL A N 1
ATOM 1426 C CA . VAL A 1 194 ? 9.343 7.207 -5.497 1.00 94.62 194 VAL A CA 1
ATOM 1427 C C . VAL A 1 194 ? 7.912 7.565 -5.908 1.00 94.62 194 VAL A C 1
ATOM 1429 O O . VAL A 1 194 ? 6.997 7.457 -5.099 1.00 94.62 194 VAL A O 1
ATOM 1432 N N . LEU A 1 195 ? 7.697 7.906 -7.182 1.00 94.19 195 LEU A N 1
ATOM 1433 C CA . LEU A 1 195 ? 6.367 8.220 -7.701 1.00 94.19 195 LEU A CA 1
ATOM 1434 C C . LEU A 1 195 ? 5.417 7.017 -7.622 1.00 94.19 195 LEU A C 1
ATOM 1436 O O . LEU A 1 195 ? 4.272 7.174 -7.215 1.00 94.19 195 LEU A O 1
ATOM 1440 N N . GLN A 1 196 ? 5.889 5.813 -7.957 1.00 95.06 196 GLN A N 1
ATOM 1441 C CA . GLN A 1 196 ? 5.094 4.582 -7.860 1.00 95.06 196 GLN A CA 1
ATOM 1442 C C . GLN A 1 196 ? 4.682 4.266 -6.420 1.00 95.06 196 GLN A C 1
ATOM 1444 O O . GLN A 1 196 ? 3.569 3.787 -6.184 1.00 95.06 196 GLN A O 1
ATOM 1449 N N . VAL A 1 197 ? 5.575 4.547 -5.467 1.00 96.62 197 VAL A N 1
ATOM 1450 C CA . VAL A 1 197 ? 5.312 4.429 -4.030 1.00 96.62 197 VAL A CA 1
ATOM 1451 C C . VAL A 1 197 ? 4.277 5.457 -3.580 1.00 96.62 197 VAL A C 1
ATOM 1453 O O . VAL A 1 197 ? 3.287 5.067 -2.968 1.00 96.62 197 VAL A O 1
ATOM 1456 N N . PHE A 1 198 ? 4.439 6.734 -3.935 1.00 96.81 198 PHE A N 1
ATOM 1457 C CA . PHE A 1 198 ? 3.472 7.781 -3.588 1.00 96.81 198 PHE A CA 1
ATOM 1458 C C . PHE A 1 198 ? 2.095 7.542 -4.203 1.00 96.81 198 PHE A C 1
ATOM 1460 O O . PHE A 1 198 ? 1.091 7.689 -3.514 1.00 96.81 198 PHE A O 1
ATOM 1467 N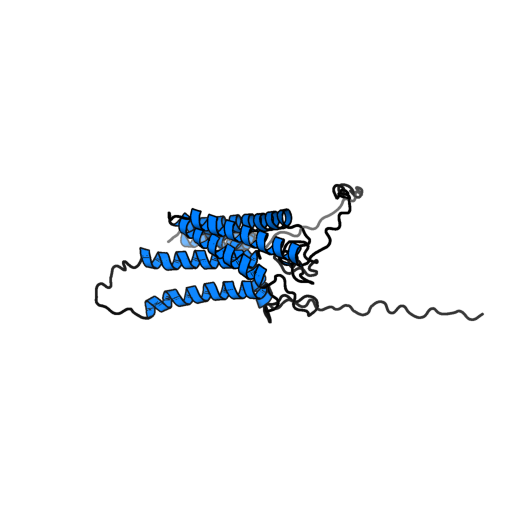 N . ALA A 1 199 ? 2.033 7.137 -5.470 1.00 96.06 199 ALA A N 1
ATOM 1468 C CA . ALA A 1 199 ? 0.773 6.847 -6.138 1.00 96.06 199 ALA A CA 1
ATOM 1469 C C . ALA A 1 199 ? 0.050 5.653 -5.497 1.00 96.06 199 ALA A C 1
ATOM 1471 O O . ALA A 1 199 ? -1.158 5.711 -5.275 1.00 96.06 199 ALA A O 1
ATOM 1472 N N . GLY A 1 200 ? 0.800 4.604 -5.134 1.00 97.25 200 GLY A N 1
ATOM 1473 C CA . GLY A 1 200 ? 0.272 3.495 -4.343 1.00 97.25 200 GLY A CA 1
ATOM 1474 C C . GLY A 1 200 ? -0.249 3.962 -2.989 1.00 97.25 200 GLY A C 1
ATOM 1475 O O . GLY A 1 200 ? -1.395 3.682 -2.663 1.00 97.25 200 GLY A O 1
ATOM 1476 N N . ALA A 1 201 ? 0.541 4.730 -2.236 1.00 97.94 201 ALA A N 1
ATOM 1477 C CA . ALA A 1 201 ? 0.146 5.254 -0.930 1.00 97.94 201 ALA A CA 1
ATOM 1478 C C . ALA A 1 201 ? -1.118 6.126 -1.004 1.00 97.94 201 ALA A C 1
ATOM 1480 O O . ALA A 1 201 ? -2.045 5.905 -0.234 1.00 97.94 201 ALA A O 1
ATOM 1481 N N . ALA A 1 202 ? -1.197 7.058 -1.959 1.00 97.50 202 ALA A N 1
ATOM 1482 C CA . ALA A 1 202 ? -2.363 7.918 -2.157 1.00 97.50 202 ALA A CA 1
ATOM 1483 C C . ALA A 1 202 ? -3.630 7.106 -2.464 1.00 97.50 202 ALA A C 1
ATOM 1485 O O . ALA A 1 202 ? -4.667 7.326 -1.833 1.00 97.50 202 ALA A O 1
ATOM 1486 N N . LEU A 1 203 ? -3.528 6.131 -3.375 1.00 97.25 203 LEU A N 1
ATOM 1487 C CA . LEU A 1 203 ? -4.622 5.216 -3.694 1.00 97.25 203 LEU A CA 1
ATOM 1488 C C . LEU A 1 203 ? -5.031 4.392 -2.463 1.00 97.25 203 LEU A C 1
ATOM 1490 O O . LEU A 1 203 ? -6.215 4.271 -2.162 1.00 97.25 203 LEU A O 1
ATOM 1494 N N . GLY A 1 204 ? -4.051 3.886 -1.712 1.00 98.06 204 GLY A N 1
ATOM 1495 C CA . GLY A 1 204 ? -4.254 3.166 -0.458 1.00 98.06 204 GLY A CA 1
ATOM 1496 C C . GLY A 1 204 ? -5.020 3.992 0.568 1.00 98.06 204 GLY A C 1
ATOM 1497 O O . GLY A 1 204 ? -6.028 3.530 1.092 1.00 98.06 204 GLY A O 1
ATOM 1498 N N . CYS A 1 205 ? -4.606 5.239 0.802 1.00 98.31 205 CYS A N 1
ATOM 1499 C CA . CYS A 1 205 ? -5.284 6.147 1.723 1.00 98.31 205 CYS A CA 1
ATOM 1500 C C . CYS A 1 205 ? -6.724 6.439 1.285 1.00 98.31 205 CYS A C 1
ATOM 1502 O O . CYS A 1 205 ? -7.639 6.362 2.097 1.00 98.31 205 CYS A O 1
ATOM 1504 N N . GLN A 1 206 ? -6.964 6.722 0.002 1.00 97.94 206 GLN A N 1
ATOM 1505 C CA . GLN A 1 206 ? -8.318 6.971 -0.512 1.00 97.94 206 GLN A CA 1
ATOM 1506 C C . GLN A 1 206 ? -9.233 5.755 -0.317 1.00 97.94 206 GLN A C 1
ATOM 1508 O O . GLN A 1 206 ? -10.355 5.903 0.171 1.00 97.94 206 GLN A O 1
ATOM 1513 N N . LEU A 1 207 ? -8.742 4.550 -0.626 1.00 97.75 207 LEU A N 1
ATOM 1514 C CA . LEU A 1 207 ? -9.464 3.298 -0.389 1.00 97.75 207 LEU A CA 1
ATOM 1515 C C . LEU A 1 207 ? -9.658 3.020 1.109 1.00 97.75 207 LEU A C 1
ATOM 1517 O O . LEU A 1 207 ? -10.705 2.513 1.503 1.00 97.75 207 LEU A O 1
ATOM 1521 N N . GLY A 1 208 ? -8.692 3.390 1.951 1.00 97.88 208 GLY A N 1
ATOM 1522 C CA . GLY A 1 208 ? -8.783 3.264 3.403 1.00 97.88 208 GLY A CA 1
ATOM 1523 C C . GLY A 1 208 ? -9.873 4.160 3.987 1.00 97.88 208 GLY A C 1
ATOM 1524 O O . GLY A 1 208 ? -10.701 3.690 4.765 1.00 97.88 208 GLY A O 1
ATOM 1525 N N . ILE A 1 209 ? -9.954 5.422 3.545 1.00 97.12 209 ILE A N 1
ATOM 1526 C CA . ILE A 1 209 ? -11.047 6.325 3.938 1.00 97.12 209 ILE A CA 1
ATOM 1527 C C . ILE A 1 209 ? -12.383 5.792 3.415 1.00 97.12 209 ILE A C 1
ATOM 1529 O O . ILE A 1 209 ? -13.360 5.789 4.163 1.00 97.12 209 ILE A O 1
ATOM 1533 N N . ALA A 1 210 ? -12.442 5.317 2.165 1.00 97.06 210 ALA A N 1
ATOM 1534 C CA . ALA A 1 210 ? -13.652 4.718 1.605 1.00 97.06 210 ALA A CA 1
ATOM 1535 C C . ALA A 1 210 ? -14.131 3.530 2.456 1.00 97.06 210 ALA A C 1
ATOM 1537 O O . ALA A 1 210 ? -15.292 3.503 2.857 1.00 97.06 210 ALA A O 1
ATOM 1538 N N . SER A 1 211 ? -13.230 2.602 2.792 1.00 97.00 211 SER A N 1
ATOM 1539 C CA . SER A 1 211 ? -13.525 1.424 3.614 1.00 97.00 211 SER A CA 1
ATOM 1540 C C . SER A 1 211 ? -13.982 1.804 5.021 1.00 97.00 211 SER A C 1
ATOM 1542 O O . SER A 1 211 ? -15.032 1.342 5.464 1.00 97.00 211 SER A O 1
ATOM 1544 N N . ALA A 1 212 ? -13.266 2.708 5.698 1.00 96.00 212 ALA A N 1
ATOM 1545 C CA . ALA A 1 212 ? -13.648 3.172 7.028 1.00 96.00 212 ALA A CA 1
ATOM 1546 C C . ALA A 1 212 ? -15.012 3.878 7.005 1.00 96.00 212 ALA A C 1
ATOM 1548 O O . ALA A 1 212 ? -15.878 3.596 7.830 1.00 96.00 212 ALA A O 1
ATOM 1549 N N . LYS A 1 213 ? -15.257 4.770 6.035 1.00 95.12 213 LYS A N 1
ATOM 1550 C CA . LYS A 1 213 ? -16.564 5.426 5.888 1.00 95.12 213 LYS A CA 1
ATOM 1551 C C . LYS A 1 213 ? -17.663 4.412 5.598 1.00 95.12 213 LYS A C 1
ATOM 1553 O O . LYS A 1 213 ? -18.734 4.564 6.168 1.00 95.12 213 LYS A O 1
ATOM 1558 N N . TRP A 1 214 ? -17.417 3.403 4.766 1.00 95.69 214 TRP A N 1
ATOM 1559 C CA . TRP A 1 214 ? -18.406 2.371 4.465 1.00 95.69 214 TRP A CA 1
ATOM 1560 C C . TRP A 1 214 ? -18.745 1.542 5.708 1.00 95.69 214 TRP A C 1
ATOM 1562 O O . TRP A 1 214 ? -19.923 1.433 6.043 1.00 95.69 214 TRP A O 1
ATOM 1572 N N . TYR A 1 215 ? -17.732 1.080 6.446 1.00 95.88 215 TYR A N 1
ATOM 1573 C CA . TYR A 1 215 ? -17.898 0.353 7.709 1.00 95.88 215 TYR A CA 1
ATOM 1574 C C . TYR A 1 215 ? -18.756 1.127 8.714 1.00 95.88 215 TYR A C 1
ATOM 1576 O O . TYR A 1 215 ? -19.662 0.591 9.342 1.00 95.88 215 TYR A O 1
ATOM 1584 N N . PHE A 1 216 ? -18.500 2.429 8.825 1.00 93.88 216 PHE A N 1
ATOM 1585 C CA . PHE A 1 216 ? -19.159 3.315 9.775 1.00 93.88 216 PHE A CA 1
ATOM 1586 C C . PHE A 1 216 ? -20.458 3.968 9.256 1.00 93.88 216 PHE A C 1
ATOM 1588 O O . PHE A 1 216 ? -20.919 4.950 9.847 1.00 93.88 216 PHE A O 1
ATOM 1595 N N . GLY A 1 217 ? -21.025 3.495 8.139 1.00 93.56 217 GLY A N 1
ATOM 1596 C CA . GLY A 1 217 ? -22.286 4.011 7.580 1.00 93.56 217 GLY A CA 1
ATOM 1597 C C . GLY A 1 217 ? -22.217 5.433 6.997 1.00 93.56 217 GLY A C 1
ATOM 1598 O O . GLY A 1 217 ? -23.236 6.097 6.829 1.00 93.56 217 GLY A O 1
ATOM 1599 N N . GLY A 1 218 ? -21.020 5.940 6.705 1.00 93.56 218 GLY A N 1
ATOM 1600 C CA . GLY A 1 218 ? -20.778 7.236 6.075 1.00 93.56 218 GLY A CA 1
ATOM 1601 C C . GLY A 1 218 ? -20.774 7.204 4.539 1.00 93.56 218 GLY A C 1
ATOM 1602 O O . GLY A 1 218 ? -20.837 6.161 3.893 1.00 93.56 218 GLY A O 1
ATOM 1603 N N . LYS A 1 219 ? -20.641 8.388 3.924 1.00 95.00 219 LYS A N 1
ATOM 1604 C CA . LYS A 1 219 ? -20.539 8.545 2.460 1.00 95.00 219 LYS A CA 1
ATOM 1605 C C . LYS A 1 219 ? -19.157 8.101 1.958 1.00 95.00 219 LYS A C 1
ATOM 1607 O O . LYS A 1 219 ? -18.192 8.856 2.061 1.00 95.00 219 LYS A O 1
ATOM 1612 N N . TRP A 1 220 ? -19.068 6.894 1.403 1.00 96.19 220 TRP A N 1
ATOM 1613 C CA . TRP A 1 220 ? -17.817 6.297 0.911 1.00 96.19 220 TRP A CA 1
ATOM 1614 C C . TRP A 1 220 ? -17.597 6.461 -0.603 1.00 96.19 220 TRP A C 1
ATOM 1616 O O . TRP A 1 220 ? -16.455 6.569 -1.040 1.00 96.19 220 TRP A O 1
ATOM 1626 N N . LEU A 1 221 ? -18.668 6.567 -1.402 1.00 96.69 221 LEU A N 1
ATOM 1627 C CA . LEU A 1 221 ? -18.595 6.697 -2.868 1.00 96.69 221 LEU A CA 1
ATOM 1628 C C . LEU A 1 221 ? -17.690 7.837 -3.381 1.00 96.69 221 LEU A C 1
ATOM 1630 O O . LEU A 1 221 ? -16.940 7.592 -4.326 1.00 96.69 221 LEU A O 1
ATOM 1634 N N . PRO A 1 222 ? -17.675 9.050 -2.784 1.00 96.31 222 PRO A N 1
ATOM 1635 C CA . PRO A 1 222 ? -16.769 10.108 -3.238 1.00 96.31 222 PRO A CA 1
ATOM 1636 C C . PRO A 1 222 ? -15.292 9.701 -3.174 1.00 96.31 222 PRO A C 1
ATOM 1638 O O . PRO A 1 222 ? -14.512 10.062 -4.050 1.00 96.31 222 PRO A O 1
ATOM 1641 N N . TRP A 1 223 ? -14.912 8.898 -2.176 1.00 94.31 223 TRP A N 1
ATOM 1642 C CA . TRP A 1 223 ? -13.541 8.421 -2.001 1.00 94.31 223 TRP A CA 1
ATOM 1643 C C . TRP A 1 223 ? -13.154 7.371 -3.044 1.00 94.31 223 TRP A C 1
ATOM 1645 O O . TRP A 1 223 ? -12.023 7.387 -3.524 1.00 94.31 223 TRP A O 1
ATOM 1655 N N . LEU A 1 224 ? -14.099 6.531 -3.482 1.00 94.44 224 LEU A N 1
ATOM 1656 C CA . LEU A 1 224 ? -13.889 5.682 -4.659 1.00 94.44 224 LEU A CA 1
ATOM 1657 C C . LEU A 1 224 ? -13.770 6.488 -5.956 1.00 94.44 224 LEU A C 1
ATOM 1659 O O . LEU A 1 224 ? -12.972 6.136 -6.829 1.00 94.44 224 LEU A O 1
ATOM 1663 N N . GLY A 1 225 ? -14.528 7.580 -6.078 1.00 95.50 225 GLY A N 1
ATOM 1664 C CA . GLY A 1 225 ? -14.375 8.535 -7.174 1.00 95.50 225 GLY A CA 1
ATOM 1665 C C . GLY A 1 225 ? -12.962 9.123 -7.217 1.00 95.50 225 GLY A C 1
ATOM 1666 O O . GLY A 1 225 ? -12.333 9.127 -8.272 1.00 95.50 225 GLY A O 1
ATOM 1667 N N . LEU A 1 226 ? -12.419 9.532 -6.063 1.00 94.25 226 LEU A N 1
ATOM 1668 C CA . LEU A 1 226 ? -11.041 10.027 -5.938 1.00 94.25 226 LEU A CA 1
ATOM 1669 C C . LEU A 1 226 ? -9.989 8.947 -6.247 1.00 94.25 226 LEU A C 1
ATOM 1671 O O . LEU A 1 226 ? -9.009 9.236 -6.933 1.00 94.25 226 LEU A O 1
ATOM 1675 N N . ALA A 1 227 ? -10.206 7.703 -5.810 1.00 94.31 227 ALA A N 1
ATOM 1676 C CA . ALA A 1 227 ? -9.355 6.561 -6.157 1.00 94.31 227 ALA A CA 1
ATOM 1677 C C . ALA A 1 227 ? -9.305 6.327 -7.673 1.00 94.31 227 ALA A C 1
ATOM 1679 O O . ALA A 1 227 ? -8.229 6.236 -8.267 1.00 94.31 227 ALA A O 1
ATOM 1680 N N . SER A 1 228 ? -10.469 6.331 -8.320 1.00 96.19 228 SER A N 1
ATOM 1681 C CA . SER A 1 228 ? -10.586 6.204 -9.776 1.00 96.19 228 SER A CA 1
ATOM 1682 C C . SER A 1 228 ? -9.932 7.384 -10.503 1.00 96.19 228 SER A C 1
ATOM 1684 O O . SER A 1 228 ? -9.193 7.187 -11.467 1.00 96.19 228 SER A O 1
ATOM 1686 N N . GLY A 1 229 ? -10.130 8.608 -10.000 1.00 95.94 229 GLY A N 1
ATOM 1687 C CA . GLY A 1 229 ? -9.478 9.818 -10.503 1.00 95.94 229 GLY A CA 1
ATOM 1688 C C . GLY A 1 229 ? -7.953 9.755 -10.399 1.00 95.94 229 GLY A C 1
ATOM 1689 O O . GLY A 1 229 ? -7.256 10.179 -11.317 1.00 95.94 229 GLY A O 1
ATOM 1690 N N . THR A 1 230 ? -7.423 9.145 -9.337 1.00 94.88 230 THR A N 1
ATOM 1691 C CA . THR A 1 230 ? -5.981 8.917 -9.165 1.00 94.88 230 THR A CA 1
ATOM 1692 C C . THR A 1 230 ? -5.446 7.955 -10.223 1.00 94.88 230 THR A C 1
ATOM 1694 O O . THR A 1 230 ? -4.426 8.241 -10.845 1.00 94.88 230 THR A O 1
ATOM 1697 N N . VAL A 1 231 ? -6.153 6.855 -10.506 1.00 95.38 231 VAL A N 1
ATOM 1698 C CA . VAL A 1 231 ? -5.785 5.930 -11.595 1.00 95.38 231 VAL A CA 1
ATOM 1699 C C . VAL A 1 231 ? -5.835 6.618 -12.961 1.00 95.38 231 VAL A C 1
ATOM 1701 O O . VAL A 1 231 ? -4.900 6.471 -13.750 1.00 95.38 231 VAL A O 1
ATOM 1704 N N . ALA A 1 232 ? -6.864 7.423 -13.227 1.00 96.12 232 ALA A N 1
ATOM 1705 C CA . ALA A 1 232 ? -6.971 8.195 -14.464 1.00 96.12 232 ALA A CA 1
ATOM 1706 C C . ALA A 1 232 ? -5.828 9.215 -14.614 1.00 96.12 232 ALA A C 1
ATOM 1708 O O . ALA A 1 232 ? -5.245 9.334 -15.692 1.00 96.12 232 ALA A O 1
ATOM 1709 N N . LEU A 1 233 ? -5.450 9.902 -13.532 1.00 95.12 233 LEU A N 1
ATOM 1710 C CA . LEU A 1 233 ? -4.317 10.826 -13.522 1.00 95.12 233 LEU A CA 1
ATOM 1711 C C . LEU A 1 233 ? -2.996 10.099 -13.809 1.00 95.12 233 LEU A C 1
ATOM 1713 O O . LEU A 1 233 ? -2.204 10.576 -14.619 1.00 95.12 233 LEU A O 1
ATOM 1717 N N . MET A 1 234 ? -2.770 8.930 -13.201 1.00 95.19 234 MET A N 1
ATOM 1718 C CA . MET A 1 234 ? -1.601 8.094 -13.500 1.00 95.19 234 MET A CA 1
ATOM 1719 C C . MET A 1 234 ? -1.543 7.707 -14.983 1.00 95.19 234 MET A C 1
ATOM 1721 O O . MET A 1 234 ? -0.476 7.786 -15.597 1.00 95.19 234 MET A O 1
ATOM 1725 N N . ALA A 1 235 ? -2.684 7.323 -15.566 1.00 93.62 235 ALA A N 1
ATOM 1726 C CA . ALA A 1 235 ? -2.789 6.988 -16.983 1.00 93.62 235 ALA A CA 1
ATOM 1727 C C . ALA A 1 235 ? -2.449 8.196 -17.867 1.00 93.62 235 ALA A C 1
ATOM 1729 O O . ALA A 1 235 ? -1.638 8.076 -18.784 1.00 93.62 235 ALA A O 1
ATOM 1730 N N . LEU A 1 236 ? -3.013 9.366 -17.552 1.00 93.31 236 LEU A N 1
ATOM 1731 C CA . LEU A 1 236 ? -2.777 10.610 -18.281 1.00 93.31 236 LEU A CA 1
ATOM 1732 C C . LEU A 1 236 ? -1.302 11.021 -18.243 1.00 93.31 236 LEU A C 1
ATOM 1734 O O . LEU A 1 236 ? -0.721 11.290 -19.290 1.00 93.31 236 LEU A O 1
ATOM 1738 N N . LEU A 1 237 ? -0.680 11.038 -17.062 1.00 92.75 237 LEU A N 1
ATOM 1739 C CA . LEU A 1 237 ? 0.733 11.404 -16.911 1.00 92.75 237 LEU A CA 1
ATOM 1740 C C . LEU A 1 237 ? 1.653 10.442 -17.669 1.00 92.75 237 LEU A C 1
ATOM 1742 O O . LEU A 1 237 ? 2.600 10.878 -18.320 1.00 92.75 237 LEU A O 1
ATOM 1746 N N . SER A 1 238 ? 1.340 9.147 -17.640 1.00 91.19 238 SER A N 1
ATOM 1747 C CA . SER A 1 238 ? 2.091 8.130 -18.382 1.00 91.19 238 SER A CA 1
ATOM 1748 C C . SER A 1 238 ? 1.920 8.287 -19.899 1.00 91.19 238 SER A C 1
ATOM 1750 O O . SER A 1 238 ? 2.889 8.177 -20.644 1.00 91.19 238 SER A O 1
ATOM 1752 N N . ALA A 1 239 ? 0.715 8.611 -20.376 1.00 90.19 239 ALA A N 1
ATOM 1753 C CA . ALA A 1 239 ? 0.470 8.893 -21.790 1.00 90.19 239 ALA A CA 1
ATOM 1754 C C . ALA A 1 239 ? 1.186 10.171 -22.265 1.00 90.19 239 ALA A C 1
ATOM 1756 O O . ALA A 1 239 ? 1.750 10.197 -23.361 1.00 90.19 239 ALA A O 1
ATOM 1757 N N . LEU A 1 240 ? 1.204 11.218 -21.434 1.00 89.88 240 LEU A N 1
ATOM 1758 C CA . LEU A 1 240 ? 1.944 12.450 -21.708 1.00 89.88 240 LEU A CA 1
ATOM 1759 C C . LEU A 1 240 ? 3.453 12.200 -21.771 1.00 89.88 240 LEU A C 1
ATOM 1761 O O . LEU A 1 240 ? 4.101 12.726 -22.671 1.00 89.88 240 LEU A O 1
ATOM 1765 N N . GLU A 1 241 ? 4.010 11.370 -20.884 1.00 91.94 241 GLU A N 1
ATOM 1766 C CA . GLU A 1 241 ? 5.423 10.978 -20.949 1.00 91.94 241 GLU A CA 1
ATOM 1767 C C . GLU A 1 241 ? 5.761 10.332 -22.298 1.00 91.94 241 GLU A C 1
ATOM 1769 O O . GLU A 1 241 ? 6.711 10.758 -22.961 1.00 91.94 241 GLU A O 1
ATOM 1774 N N . VAL A 1 242 ? 4.978 9.331 -22.717 1.00 88.06 242 VAL A N 1
ATOM 1775 C CA . VAL A 1 242 ? 5.198 8.622 -23.986 1.00 88.06 242 VAL A CA 1
ATOM 1776 C C . VAL A 1 242 ? 5.160 9.596 -25.163 1.00 88.06 242 VAL A C 1
ATOM 1778 O O . VAL A 1 242 ? 6.020 9.533 -26.042 1.00 88.06 242 VAL A O 1
ATOM 1781 N N . ARG A 1 243 ? 4.208 10.539 -25.155 1.00 88.31 243 ARG A N 1
ATOM 1782 C CA . ARG A 1 243 ? 4.067 11.554 -26.205 1.00 88.31 243 ARG A CA 1
ATOM 1783 C C . ARG A 1 243 ? 5.227 12.552 -26.221 1.00 88.31 243 ARG A C 1
ATOM 1785 O O . ARG A 1 243 ? 5.734 12.860 -27.294 1.00 88.31 243 ARG A O 1
ATOM 1792 N N . CYS A 1 244 ? 5.655 13.049 -25.061 1.00 88.75 244 CYS A N 1
ATOM 1793 C CA . CYS A 1 244 ? 6.722 14.049 -24.953 1.00 88.75 244 CYS A CA 1
ATOM 1794 C C . CYS A 1 244 ? 8.100 13.494 -25.313 1.00 88.75 244 CYS A C 1
ATOM 1796 O O . CYS A 1 244 ? 8.924 14.223 -25.858 1.00 88.75 244 CYS A O 1
ATOM 1798 N N . ARG A 1 245 ? 8.361 12.213 -25.035 1.00 86.19 245 ARG A N 1
ATOM 1799 C CA . ARG A 1 245 ? 9.633 11.579 -25.406 1.00 86.19 245 ARG A CA 1
ATOM 1800 C C . ARG A 1 245 ? 9.759 11.301 -26.899 1.00 86.19 245 ARG A C 1
ATOM 1802 O O . ARG A 1 245 ? 10.835 10.908 -27.335 1.00 86.19 245 ARG A O 1
ATOM 1809 N N . GLY A 1 246 ? 8.688 11.507 -27.670 1.00 73.81 246 GLY A N 1
ATOM 1810 C CA . GLY A 1 246 ? 8.715 11.352 -29.118 1.00 73.81 246 GLY A CA 1
ATOM 1811 C C . GLY A 1 246 ? 9.187 9.966 -29.537 1.00 73.81 246 GLY A C 1
ATOM 1812 O O . GLY A 1 246 ? 9.857 9.861 -30.561 1.00 73.81 246 GLY A O 1
ATOM 1813 N N . TYR A 1 247 ? 8.883 8.927 -28.738 1.00 67.44 247 TYR A N 1
ATOM 1814 C CA . TYR A 1 247 ? 9.196 7.557 -29.128 1.00 67.44 247 TYR A CA 1
ATOM 1815 C C . TYR A 1 247 ? 8.619 7.362 -30.525 1.00 67.44 247 TYR A C 1
ATOM 1817 O O . TYR A 1 247 ? 7.403 7.539 -30.678 1.00 67.44 247 TYR A O 1
ATOM 1825 N N . PRO A 1 248 ? 9.455 7.060 -31.538 1.00 58.31 248 PRO A N 1
ATOM 1826 C CA . PRO A 1 248 ? 8.929 6.726 -32.840 1.00 58.31 248 PRO A CA 1
ATOM 1827 C C . PRO A 1 248 ? 7.913 5.616 -32.597 1.00 58.31 248 PRO A C 1
ATOM 1829 O O . PRO A 1 248 ? 8.181 4.621 -31.913 1.00 58.31 248 PRO A O 1
ATOM 1832 N N . VAL A 1 249 ? 6.683 5.864 -33.041 1.00 59.28 249 VAL A N 1
ATOM 1833 C CA . VAL A 1 249 ? 5.685 4.813 -33.141 1.00 59.28 249 VAL A CA 1
ATOM 1834 C C . VAL A 1 249 ? 6.260 3.898 -34.206 1.00 59.28 249 VAL A C 1
ATOM 1836 O O . VAL A 1 249 ? 6.051 4.143 -35.391 1.00 59.28 249 VAL A O 1
ATOM 1839 N N . ASP A 1 250 ? 7.086 2.935 -33.787 1.00 54.50 250 ASP A N 1
ATOM 1840 C CA . ASP A 1 250 ? 7.507 1.837 -34.645 1.00 54.50 250 ASP A CA 1
ATOM 1841 C C . ASP A 1 250 ? 6.201 1.211 -35.120 1.00 54.50 250 ASP A C 1
ATOM 1843 O O . ASP A 1 250 ? 5.487 0.545 -34.369 1.00 54.50 250 ASP A O 1
ATOM 1847 N N . SER A 1 251 ? 5.828 1.576 -36.338 1.00 49.22 251 SER A N 1
ATOM 1848 C CA . SER A 1 251 ? 4.602 1.186 -37.016 1.00 49.22 251 SER A CA 1
ATOM 1849 C C . SER A 1 251 ? 4.853 -0.118 -37.762 1.00 49.22 251 SER A C 1
ATOM 1851 O O . SER A 1 251 ? 4.363 -0.319 -38.862 1.00 49.22 251 SER A O 1
ATOM 1853 N N . ASP A 1 252 ? 5.594 -1.015 -37.117 1.00 44.19 252 ASP A N 1
ATOM 1854 C CA . ASP A 1 252 ? 5.884 -2.362 -37.575 1.00 44.19 252 ASP A CA 1
ATOM 1855 C C . ASP A 1 252 ? 5.272 -3.278 -36.506 1.00 44.19 252 ASP A C 1
ATOM 1857 O O . ASP A 1 252 ? 5.680 -3.290 -35.349 1.00 44.19 252 ASP A O 1
ATOM 1861 N N . GLY A 1 253 ? 4.146 -3.935 -36.757 1.00 46.59 253 GLY A N 1
ATOM 1862 C CA . GLY A 1 253 ? 4.039 -4.933 -37.806 1.00 46.59 253 GLY A CA 1
ATOM 1863 C C . GLY A 1 253 ? 4.133 -6.300 -37.131 1.00 46.59 253 GLY A C 1
ATOM 1864 O O . GLY A 1 253 ? 5.216 -6.766 -36.808 1.00 46.59 253 GLY A O 1
ATOM 1865 N N . SER A 1 254 ? 2.969 -6.893 -36.862 1.00 52.09 254 SER A N 1
ATOM 1866 C CA . SER A 1 254 ? 2.742 -8.335 -36.691 1.00 52.09 254 SER A CA 1
ATOM 1867 C C . SER A 1 254 ? 3.867 -9.181 -36.060 1.00 52.09 254 SER A C 1
ATOM 1869 O O . SER A 1 254 ? 4.777 -9.652 -36.741 1.00 52.09 254 SER A O 1
ATOM 1871 N N . SER A 1 255 ? 3.709 -9.542 -34.791 1.00 45.56 255 SER A N 1
ATOM 1872 C CA . SER A 1 255 ? 3.836 -10.949 -34.384 1.00 45.56 255 SER A CA 1
ATOM 1873 C C . SER A 1 255 ? 3.251 -11.140 -32.989 1.00 45.56 255 SER A C 1
ATOM 1875 O O . SER A 1 255 ? 3.959 -11.368 -32.012 1.00 45.56 255 SER A O 1
ATOM 1877 N N . ASP A 1 256 ? 1.918 -11.134 -32.926 1.00 43.31 256 ASP A N 1
ATOM 1878 C CA . ASP A 1 256 ? 1.206 -12.082 -32.066 1.00 43.31 256 ASP A CA 1
ATOM 1879 C C . ASP A 1 256 ? 1.566 -13.499 -32.550 1.00 43.31 256 ASP A C 1
ATOM 1881 O O . ASP A 1 256 ? 0.813 -14.152 -33.264 1.00 43.31 256 ASP A O 1
ATOM 1885 N N . ARG A 1 257 ? 2.793 -13.942 -32.258 1.00 45.38 257 ARG A N 1
ATOM 1886 C CA . ARG A 1 257 ? 3.140 -15.358 -32.257 1.00 45.38 257 ARG A CA 1
ATOM 1887 C C . ARG A 1 257 ? 2.852 -15.856 -30.854 1.00 45.38 257 ARG A C 1
ATOM 1889 O O . ARG A 1 257 ? 3.655 -15.657 -29.946 1.00 45.38 257 ARG A O 1
ATOM 1896 N N . ASP A 1 258 ? 1.660 -16.419 -30.714 1.00 48.72 258 ASP A N 1
ATOM 1897 C CA . ASP A 1 258 ? 1.411 -17.692 -30.047 1.00 48.72 258 ASP A CA 1
ATOM 1898 C C . ASP A 1 258 ? 2.435 -18.060 -28.964 1.00 48.72 258 ASP A C 1
ATOM 1900 O O . ASP A 1 258 ? 3.457 -18.699 -29.218 1.00 48.72 258 ASP A O 1
ATOM 1904 N N . LEU A 1 259 ? 2.115 -17.690 -27.726 1.00 51.59 259 LEU A N 1
ATOM 1905 C CA . LEU A 1 259 ? 2.608 -18.385 -26.535 1.00 51.59 259 LEU A CA 1
ATOM 1906 C C . LEU A 1 259 ? 1.490 -19.227 -25.897 1.00 51.59 259 LEU A C 1
ATOM 1908 O O . LEU A 1 259 ? 1.466 -19.415 -24.685 1.00 51.59 259 LEU A O 1
ATOM 1912 N N . ASP A 1 260 ? 0.610 -19.776 -26.738 1.00 50.38 260 ASP A N 1
ATOM 1913 C CA . ASP A 1 260 ? -0.163 -20.986 -26.459 1.00 50.38 260 ASP A CA 1
ATOM 1914 C C . ASP A 1 260 ? 0.579 -22.175 -27.089 1.00 50.38 260 ASP A C 1
ATOM 1916 O O . ASP A 1 260 ? 0.427 -22.442 -28.274 1.00 50.38 260 ASP A O 1
ATOM 1920 N N . SER A 1 261 ? 1.445 -22.850 -26.321 1.00 51.97 261 SER A N 1
ATOM 1921 C CA . SER A 1 261 ? 1.864 -24.254 -26.531 1.00 51.97 261 SER A CA 1
ATOM 1922 C C . SER A 1 261 ? 3.064 -24.599 -25.636 1.00 51.97 261 SER A C 1
ATOM 1924 O O . SER A 1 261 ? 4.215 -24.649 -26.074 1.00 51.97 261 SER A O 1
ATOM 1926 N N . ALA A 1 262 ? 2.792 -24.899 -24.369 1.00 48.94 262 ALA A N 1
ATOM 1927 C CA . ALA A 1 262 ? 3.653 -25.770 -23.566 1.00 48.94 262 ALA A CA 1
ATOM 1928 C C . ALA A 1 262 ? 2.784 -26.709 -22.714 1.00 48.94 262 ALA A C 1
ATOM 1930 O O . ALA A 1 262 ? 2.947 -26.821 -21.503 1.00 48.94 262 ALA A O 1
ATOM 1931 N N . SER A 1 263 ? 1.831 -27.362 -23.383 1.00 54.34 263 SER A N 1
ATOM 1932 C CA . SER A 1 263 ? 1.209 -28.612 -22.955 1.00 54.34 263 SER A CA 1
ATOM 1933 C C . SER A 1 263 ? 1.763 -29.708 -23.858 1.00 54.34 263 SER A C 1
ATOM 1935 O O . SER A 1 263 ? 1.213 -29.933 -24.924 1.00 54.34 263 SER A O 1
ATOM 1937 N N . ASP A 1 264 ? 2.898 -30.292 -23.483 1.00 50.69 264 ASP A N 1
ATOM 1938 C CA . ASP A 1 264 ? 3.198 -31.719 -23.670 1.00 50.69 264 ASP A CA 1
ATOM 1939 C C . ASP A 1 264 ? 4.681 -31.974 -23.417 1.00 50.69 264 ASP A C 1
ATOM 1941 O O . ASP A 1 264 ? 5.550 -31.558 -24.185 1.00 50.69 264 ASP A O 1
ATOM 1945 N N . LYS A 1 265 ? 4.955 -32.691 -22.326 1.00 49.12 265 LYS A N 1
ATOM 1946 C CA . LYS A 1 265 ? 6.055 -33.655 -22.212 1.00 49.12 265 LYS A CA 1
ATOM 1947 C C . LYS A 1 265 ? 5.873 -34.438 -20.917 1.00 49.12 265 LYS A C 1
ATOM 1949 O O . LYS A 1 265 ? 6.503 -34.160 -19.900 1.00 49.12 265 LYS A O 1
ATOM 1954 N N . SER A 1 266 ? 4.996 -35.432 -20.979 1.00 46.00 266 SER A N 1
ATOM 1955 C CA . SER A 1 266 ? 5.034 -36.582 -20.078 1.00 46.00 266 SER A CA 1
ATOM 1956 C C . SER A 1 266 ? 6.327 -37.366 -20.340 1.00 46.00 266 SER A C 1
ATOM 1958 O O . SER A 1 266 ? 6.572 -37.736 -21.492 1.00 46.00 266 SER A O 1
ATOM 1960 N N . PRO A 1 267 ? 7.170 -37.645 -19.333 1.00 54.50 267 PRO A N 1
ATOM 1961 C CA . PRO A 1 267 ? 8.146 -38.719 -19.420 1.00 54.50 267 PRO A CA 1
ATOM 1962 C C . PRO A 1 267 ? 7.481 -40.069 -19.089 1.00 54.50 267 PRO A C 1
ATOM 1964 O O . PRO A 1 267 ? 6.453 -40.100 -18.410 1.00 54.50 267 PRO A O 1
ATOM 1967 N N . PRO A 1 268 ? 8.047 -41.180 -19.587 1.00 57.69 268 PRO A N 1
ATOM 1968 C CA . PRO A 1 268 ? 7.400 -42.485 -19.625 1.00 57.69 268 PRO A CA 1
ATOM 1969 C C . PRO A 1 268 ? 7.340 -43.163 -18.254 1.00 57.69 268 PRO A C 1
ATOM 1971 O O . PRO A 1 268 ? 8.245 -43.026 -17.429 1.00 57.69 268 PRO A O 1
ATOM 1974 N N . GLU A 1 269 ? 6.286 -43.958 -18.065 1.00 51.91 269 GLU A N 1
ATOM 1975 C CA . GLU A 1 269 ? 6.170 -44.941 -16.994 1.00 51.91 269 GLU A CA 1
ATOM 1976 C C . GLU A 1 269 ? 7.328 -45.946 -17.072 1.00 51.91 269 GLU A C 1
ATOM 1978 O O . GLU A 1 269 ? 7.461 -46.702 -18.035 1.00 51.91 269 GLU A O 1
ATOM 1983 N N . ALA A 1 270 ? 8.157 -45.977 -16.031 1.00 49.47 270 ALA A N 1
ATOM 1984 C CA . ALA A 1 270 ? 9.044 -47.093 -15.746 1.00 49.47 270 ALA A CA 1
ATOM 1985 C C . ALA A 1 270 ? 8.691 -47.614 -14.352 1.00 49.47 270 ALA A C 1
ATOM 1987 O O . ALA A 1 270 ? 8.939 -46.964 -13.337 1.00 49.47 270 ALA A O 1
ATOM 1988 N N . GLY A 1 271 ? 8.046 -48.779 -14.340 1.00 44.75 271 GLY A N 1
ATOM 1989 C CA . GLY A 1 271 ? 7.692 -49.515 -13.139 1.00 44.75 271 GLY A CA 1
ATOM 1990 C C . GLY A 1 271 ? 8.912 -49.912 -12.308 1.00 44.75 271 GLY A C 1
ATOM 1991 O O . GLY A 1 271 ? 9.979 -50.229 -12.831 1.00 44.75 271 GLY A O 1
ATOM 1992 N N . GLY A 1 272 ? 8.711 -49.933 -10.993 1.00 38.47 272 GLY A N 1
ATOM 1993 C CA . GLY A 1 272 ? 9.704 -50.363 -10.017 1.00 38.47 272 GLY A CA 1
ATOM 1994 C C . GLY A 1 272 ? 9.132 -50.347 -8.605 1.00 38.47 272 GLY A C 1
ATOM 1995 O O . GLY A 1 272 ? 9.353 -49.414 -7.845 1.00 38.47 272 GLY A O 1
ATOM 1996 N N . SER A 1 273 ? 8.360 -51.382 -8.282 1.00 43.44 273 SER A N 1
ATOM 1997 C CA . SER A 1 273 ? 7.908 -51.724 -6.931 1.00 43.44 273 SER A CA 1
ATOM 1998 C C . SER A 1 273 ? 9.093 -52.078 -6.022 1.00 43.44 273 SER A C 1
ATOM 2000 O O . SER A 1 273 ? 9.852 -52.974 -6.382 1.00 43.44 273 SER A O 1
ATOM 2002 N N . ALA A 1 274 ? 9.195 -51.459 -4.836 1.00 38.94 274 ALA A N 1
ATOM 2003 C CA . ALA A 1 274 ? 9.217 -52.135 -3.522 1.00 38.94 274 ALA A CA 1
ATOM 2004 C C . ALA A 1 274 ? 9.727 -51.232 -2.372 1.00 38.94 274 ALA A C 1
ATOM 2006 O O . ALA A 1 274 ? 10.735 -50.550 -2.512 1.00 38.94 274 ALA A O 1
ATOM 2007 N N . ALA A 1 275 ? 9.060 -51.379 -1.215 1.00 37.00 275 ALA A N 1
ATOM 2008 C CA . ALA A 1 275 ? 9.548 -51.214 0.167 1.00 37.00 275 ALA A CA 1
ATOM 2009 C C . ALA A 1 275 ? 9.957 -49.796 0.638 1.00 37.00 275 ALA A C 1
ATOM 2011 O O . ALA A 1 275 ? 10.993 -49.253 0.286 1.00 37.00 275 ALA A O 1
ATOM 2012 N N . SER A 1 276 ? 9.079 -49.122 1.386 1.00 45.31 276 SER A N 1
ATOM 2013 C CA . SER A 1 276 ? 9.001 -49.124 2.863 1.00 45.31 276 SER A CA 1
ATOM 2014 C C . SER A 1 276 ? 10.015 -48.199 3.546 1.00 45.31 276 SER A C 1
ATOM 2016 O O . SER A 1 276 ? 11.166 -48.567 3.779 1.00 45.31 276 SER A O 1
ATOM 2018 N N . THR A 1 277 ? 9.551 -47.029 3.981 1.00 39.47 277 THR A N 1
ATOM 2019 C CA . THR A 1 277 ? 9.993 -46.451 5.255 1.00 39.47 277 THR A CA 1
ATOM 2020 C C . THR A 1 277 ? 8.897 -45.535 5.785 1.00 39.47 277 THR A C 1
ATOM 2022 O O . THR A 1 277 ? 8.679 -44.436 5.281 1.00 39.47 277 THR A O 1
ATOM 2025 N N . ASP A 1 278 ? 8.183 -46.046 6.787 1.00 43.59 278 ASP A N 1
ATOM 2026 C CA . ASP A 1 278 ? 7.424 -45.261 7.753 1.00 43.59 278 ASP A CA 1
ATOM 2027 C C . ASP A 1 278 ? 8.331 -44.171 8.334 1.00 43.59 278 ASP A C 1
ATOM 2029 O O . ASP A 1 278 ? 9.305 -44.464 9.030 1.00 43.59 278 ASP A O 1
ATOM 2033 N N . VAL A 1 279 ? 7.997 -42.908 8.081 1.00 42.78 279 VAL A N 1
ATOM 2034 C CA . VAL A 1 279 ? 8.431 -41.796 8.929 1.00 42.78 279 VAL A CA 1
ATOM 2035 C C . VAL A 1 279 ? 7.161 -41.205 9.508 1.00 42.78 279 VAL A C 1
ATOM 2037 O O . VAL A 1 279 ? 6.503 -40.348 8.920 1.00 42.78 279 VAL A O 1
ATOM 2040 N N . GLY A 1 280 ? 6.787 -41.783 10.646 1.00 39.12 280 GLY A N 1
ATOM 2041 C CA . GLY A 1 280 ? 5.621 -41.416 11.419 1.00 39.12 280 GLY A CA 1
ATOM 2042 C C . GLY A 1 280 ? 5.628 -39.939 11.792 1.00 39.12 280 GLY A C 1
ATOM 2043 O O . GLY A 1 280 ? 6.594 -39.394 12.329 1.00 39.12 280 GLY A O 1
ATOM 2044 N N . ALA A 1 281 ? 4.481 -39.322 11.543 1.00 50.12 281 ALA A N 1
ATOM 2045 C CA . ALA A 1 281 ? 4.026 -38.135 12.229 1.00 50.12 281 ALA A CA 1
ATOM 2046 C C . ALA A 1 281 ? 4.010 -38.399 13.747 1.00 50.12 281 ALA A C 1
ATOM 2048 O O . ALA A 1 281 ? 3.150 -39.112 14.253 1.00 50.12 281 ALA A O 1
ATOM 2049 N N . SER A 1 282 ? 4.968 -37.822 14.472 1.00 48.06 282 SER A N 1
ATOM 2050 C CA . SER A 1 282 ? 5.040 -37.865 15.940 1.00 48.06 282 SER A CA 1
ATOM 2051 C C . SER A 1 282 ? 5.397 -36.488 16.504 1.00 48.06 282 SER A C 1
ATOM 2053 O O . SER A 1 282 ? 6.330 -36.342 17.284 1.00 48.06 282 SER A O 1
ATOM 2055 N N . PHE A 1 283 ? 4.679 -35.452 16.067 1.00 44.12 283 PHE A N 1
ATOM 2056 C CA . PHE A 1 283 ? 4.731 -34.129 16.710 1.00 44.12 283 PHE A CA 1
ATOM 2057 C C . PHE A 1 283 ? 3.343 -33.531 16.999 1.00 44.12 283 PHE A C 1
ATOM 2059 O O . PHE A 1 283 ? 3.237 -32.593 17.780 1.00 44.12 283 PHE A O 1
ATOM 2066 N N . GLY A 1 284 ? 2.267 -34.084 16.419 1.00 42.72 284 GLY A N 1
ATOM 2067 C CA . GLY A 1 284 ? 0.895 -33.602 16.641 1.00 42.72 284 GLY A CA 1
ATOM 2068 C C . GLY A 1 284 ? 0.172 -34.247 17.829 1.00 42.72 284 GLY A C 1
ATOM 2069 O O . GLY A 1 284 ? -0.625 -33.588 18.489 1.00 42.72 284 GLY A O 1
ATOM 2070 N N . SER A 1 285 ? 0.473 -35.509 18.153 1.00 49.69 285 SER A N 1
ATOM 2071 C CA . SER A 1 285 ? -0.274 -36.267 19.168 1.00 49.69 285 SER A CA 1
ATOM 2072 C C . SER A 1 285 ? 0.053 -35.868 20.609 1.00 49.69 285 SER A C 1
ATOM 2074 O O . SER A 1 285 ? -0.768 -36.068 21.499 1.00 49.69 285 SER A O 1
ATOM 2076 N N . GLU A 1 286 ? 1.233 -35.297 20.860 1.00 54.09 286 GLU A N 1
ATOM 2077 C CA . GLU A 1 286 ? 1.661 -34.924 22.215 1.00 54.09 286 GLU A CA 1
ATOM 2078 C C . GLU A 1 286 ? 1.082 -33.570 22.654 1.00 54.09 286 GLU A C 1
ATOM 2080 O O . GLU A 1 286 ? 0.696 -33.408 23.812 1.00 54.09 286 GLU A O 1
ATOM 2085 N N . ILE A 1 287 ? 0.893 -32.641 21.708 1.00 57.34 287 ILE A N 1
ATOM 2086 C CA . ILE A 1 287 ? 0.187 -31.375 21.953 1.00 57.34 287 ILE A CA 1
ATOM 2087 C C . ILE A 1 287 ? -1.302 -31.648 22.198 1.00 57.34 287 ILE A C 1
ATOM 2089 O O . ILE A 1 287 ? -1.865 -31.138 23.165 1.00 57.34 287 ILE A O 1
ATOM 2093 N N . GLU A 1 288 ? -1.925 -32.524 21.406 1.00 54.75 288 GLU A N 1
ATOM 2094 C CA . GLU A 1 288 ? -3.349 -32.852 21.546 1.00 54.75 288 GLU A CA 1
ATOM 2095 C C . GLU A 1 288 ? -3.670 -33.557 22.883 1.00 54.75 288 GLU A C 1
ATOM 2097 O O . GLU A 1 288 ? -4.703 -33.293 23.506 1.00 54.75 288 GLU A O 1
ATOM 2102 N N . LEU A 1 289 ? -2.746 -34.382 23.398 1.00 60.25 289 LEU A N 1
ATOM 2103 C CA . LEU A 1 289 ? -2.857 -35.015 24.720 1.00 60.25 289 LEU A CA 1
ATOM 2104 C C . LEU A 1 289 ? -2.629 -34.039 25.884 1.00 60.25 289 LEU A C 1
ATOM 2106 O O . LEU A 1 289 ? -3.280 -34.177 26.922 1.00 60.25 289 LEU A O 1
ATOM 2110 N N . GLN A 1 290 ? -1.751 -33.042 25.733 1.00 66.62 290 GLN A N 1
ATOM 2111 C CA . GLN A 1 290 ? -1.564 -32.003 26.753 1.00 66.62 290 GLN A CA 1
ATOM 2112 C C . GLN A 1 290 ? -2.743 -31.023 26.800 1.00 66.62 290 GLN A C 1
ATOM 2114 O O . GLN A 1 290 ? -3.167 -30.641 27.891 1.00 66.62 290 GLN A O 1
ATOM 2119 N N . THR A 1 291 ? -3.336 -30.677 25.652 1.00 67.31 291 THR A N 1
ATOM 2120 C CA . THR A 1 291 ? -4.516 -29.799 25.606 1.00 67.31 291 THR A CA 1
ATOM 2121 C C . THR A 1 291 ? -5.754 -30.470 26.210 1.00 67.31 291 THR A C 1
ATOM 2123 O O . THR A 1 291 ? -6.482 -29.823 26.958 1.00 67.31 291 THR A O 1
ATOM 2126 N N . ARG A 1 292 ? -5.964 -31.779 25.986 1.00 61.62 292 ARG A N 1
ATOM 2127 C CA . ARG A 1 292 ? -7.068 -32.519 26.632 1.00 61.62 292 ARG A CA 1
ATOM 2128 C C . ARG A 1 292 ? -6.909 -32.629 28.151 1.00 61.62 292 ARG A C 1
ATOM 2130 O O . ARG A 1 292 ? -7.875 -32.412 28.869 1.00 61.62 292 ARG A O 1
ATOM 2137 N N . ARG A 1 293 ? -5.694 -32.870 28.659 1.00 65.44 293 ARG A N 1
ATOM 2138 C CA . ARG A 1 293 ? -5.447 -32.931 30.116 1.00 65.44 293 ARG A CA 1
ATOM 2139 C C . ARG A 1 293 ? -5.653 -31.587 30.819 1.00 65.44 293 ARG A C 1
ATOM 2141 O O . ARG A 1 293 ? -6.125 -31.572 31.950 1.00 65.44 293 ARG A O 1
ATOM 2148 N N . ALA A 1 294 ? -5.321 -30.476 30.161 1.00 63.12 294 ALA A N 1
ATOM 2149 C CA . ALA A 1 294 ? -5.574 -29.138 30.696 1.00 63.12 294 ALA A CA 1
ATOM 2150 C C . ALA A 1 294 ? -7.073 -28.783 30.713 1.00 63.12 294 ALA A C 1
ATOM 2152 O O . ALA A 1 294 ? -7.521 -28.063 31.601 1.00 63.12 294 ALA A O 1
ATOM 2153 N N . TRP A 1 295 ? -7.849 -29.308 29.759 1.00 60.53 295 TRP A N 1
ATOM 2154 C CA . TRP A 1 295 ? -9.298 -29.112 29.711 1.00 60.53 295 TRP A CA 1
ATOM 2155 C C . TRP A 1 295 ? -10.023 -29.891 30.815 1.00 60.53 295 TRP A C 1
ATOM 2157 O O . TRP A 1 295 ? -10.856 -29.326 31.520 1.00 60.53 295 TRP A O 1
ATOM 2167 N N . ASP A 1 296 ? -9.652 -31.156 31.027 1.00 65.88 296 ASP A N 1
ATOM 2168 C CA . ASP A 1 296 ? -10.284 -31.995 32.050 1.00 65.88 296 ASP A CA 1
ATOM 2169 C C . ASP A 1 296 ? -9.979 -31.494 33.476 1.00 65.88 296 ASP A C 1
ATOM 2171 O O . ASP A 1 296 ? -10.857 -31.522 34.338 1.00 65.88 296 ASP A O 1
ATOM 2175 N N . ALA A 1 297 ? -8.782 -30.941 33.717 1.00 64.94 297 ALA A N 1
ATOM 2176 C CA . ALA A 1 297 ? -8.387 -30.390 35.018 1.00 64.94 297 ALA A CA 1
ATOM 2177 C C . ALA A 1 297 ? -9.176 -29.133 35.437 1.00 64.94 297 ALA A C 1
ATOM 2179 O O . ALA A 1 297 ? -9.368 -28.917 36.628 1.00 64.94 297 ALA A O 1
ATOM 2180 N N . ASN A 1 298 ? -9.670 -28.342 34.479 1.00 59.69 298 ASN A N 1
ATOM 2181 C CA . ASN A 1 298 ? -10.450 -27.123 34.741 1.00 59.69 298 ASN A CA 1
ATOM 2182 C C . ASN A 1 298 ? -11.971 -27.355 34.753 1.00 59.69 298 ASN A C 1
ATOM 2184 O O . ASN A 1 298 ? -12.731 -26.409 34.928 1.00 59.69 298 ASN A O 1
ATOM 2188 N N . SER A 1 299 ? -12.427 -28.589 34.527 1.00 58.31 299 SER A N 1
ATOM 2189 C CA . SER A 1 299 ? -13.858 -28.936 34.479 1.00 58.31 299 SER A CA 1
ATOM 2190 C C . SER A 1 299 ? -14.373 -29.625 35.750 1.00 58.31 299 SER A C 1
ATOM 2192 O O . SER A 1 299 ? -15.522 -30.062 35.794 1.00 58.31 299 SER A O 1
ATOM 2194 N N . LEU A 1 300 ? -13.522 -29.721 36.777 1.00 53.22 300 LEU A N 1
ATOM 2195 C CA . LEU A 1 300 ? -13.815 -30.331 38.080 1.00 53.22 300 LEU A CA 1
ATOM 2196 C C . LEU A 1 300 ? -13.671 -29.351 39.264 1.00 53.22 300 LEU A C 1
ATOM 2198 O O . LEU A 1 300 ? -13.683 -29.794 40.412 1.00 53.22 300 LEU A O 1
ATOM 2202 N N . GLU A 1 301 ? -13.587 -28.046 38.992 1.00 45.19 301 GLU A N 1
ATOM 2203 C CA . GLU A 1 301 ? -13.838 -26.961 39.961 1.00 45.19 301 GLU A CA 1
ATOM 2204 C C . GLU A 1 301 ? -15.182 -26.287 39.659 1.00 45.19 301 GLU A C 1
ATOM 2206 O O . GLU A 1 301 ? -15.903 -25.961 40.631 1.00 45.19 301 GLU A O 1
#

InterPro domains:
  IPR000326 Phosphatidic acid phosphatase type 2/haloperoxidase [PF01569] (59-216)
  IPR036938 Phosphatidic acid phosphatase type 2/haloperoxidase superfamily [SSF48317] (35-221)

Organism: NCBI:txid73915